Protein AF-S7QMV2-F1 (afdb_monomer_lite)

Structure (mmCIF, N/CA/C/O backbone):
data_AF-S7QMV2-F1
#
_entry.id   AF-S7QMV2-F1
#
loop_
_atom_site.group_PDB
_atom_site.id
_atom_site.type_symbol
_atom_site.label_atom_id
_atom_site.label_alt_id
_atom_site.label_comp_id
_atom_site.label_asym_id
_atom_site.label_entity_id
_atom_site.label_seq_id
_atom_site.pdbx_PDB_ins_code
_atom_site.Cartn_x
_atom_site.Cartn_y
_atom_site.Cartn_z
_atom_site.occupancy
_atom_site.B_iso_or_equiv
_atom_site.auth_seq_id
_atom_site.auth_comp_id
_atom_site.auth_asym_id
_atom_site.auth_atom_id
_atom_site.pdbx_PDB_model_num
ATOM 1 N N . MET A 1 1 ? -11.266 -7.516 0.843 1.00 38.94 1 MET A N 1
ATOM 2 C CA . MET A 1 1 ? -10.307 -6.768 1.679 1.00 38.94 1 MET A CA 1
ATOM 3 C C . MET A 1 1 ? -10.848 -5.365 1.888 1.00 38.94 1 MET A C 1
ATOM 5 O O . MET A 1 1 ? -11.365 -4.799 0.925 1.00 38.94 1 MET A O 1
ATOM 9 N N . LEU A 1 2 ? -10.799 -4.854 3.122 1.00 34.56 2 LEU A N 1
ATOM 10 C CA . LEU A 1 2 ? -11.136 -3.466 3.432 1.00 34.56 2 LEU A CA 1
ATOM 11 C C . LEU A 1 2 ? -9.913 -2.785 4.046 1.00 34.56 2 LEU A C 1
ATOM 13 O O . LEU A 1 2 ? -9.345 -3.322 4.991 1.00 34.56 2 LEU A O 1
ATOM 17 N N . GLU A 1 3 ? -9.515 -1.636 3.510 1.00 51.56 3 GLU A N 1
ATOM 18 C CA . GLU A 1 3 ? -8.327 -0.901 3.954 1.00 51.56 3 GLU A CA 1
ATOM 19 C C . GLU A 1 3 ? -8.706 0.545 4.294 1.00 51.56 3 GLU A C 1
ATOM 21 O O . GLU A 1 3 ? -9.412 1.201 3.518 1.00 51.56 3 GLU A O 1
ATOM 26 N N . ILE A 1 4 ? -8.244 1.024 5.454 1.00 54.88 4 ILE A N 1
ATOM 27 C CA . ILE A 1 4 ? -8.328 2.430 5.857 1.00 54.88 4 ILE A CA 1
ATOM 28 C C . ILE A 1 4 ? -6.937 3.025 5.695 1.00 54.88 4 ILE A C 1
ATOM 30 O O . ILE A 1 4 ? -6.048 2.763 6.502 1.00 54.88 4 ILE A O 1
ATOM 34 N N . GLN A 1 5 ? -6.751 3.841 4.664 1.00 57.88 5 GLN A N 1
ATOM 35 C CA . GLN A 1 5 ? -5.502 4.577 4.485 1.00 57.88 5 GLN A CA 1
ATOM 36 C C . GLN A 1 5 ? -5.679 5.999 5.003 1.00 57.88 5 GLN A C 1
ATOM 38 O O . GLN A 1 5 ? -6.547 6.737 4.524 1.00 57.88 5 GLN A O 1
ATOM 43 N N . LEU A 1 6 ? -4.851 6.365 5.982 1.00 49.81 6 LEU A N 1
ATOM 44 C CA . LEU A 1 6 ? -4.680 7.739 6.432 1.00 49.81 6 LEU A CA 1
ATOM 45 C C . LEU A 1 6 ? -3.497 8.333 5.676 1.00 49.81 6 LEU A C 1
ATOM 47 O O . LEU A 1 6 ? -2.372 7.858 5.813 1.00 49.81 6 LEU A O 1
ATOM 51 N N . SER A 1 7 ? -3.752 9.366 4.883 1.00 45.97 7 SER A N 1
ATOM 52 C CA . SER A 1 7 ? -2.699 10.109 4.194 1.00 45.97 7 SER A CA 1
ATOM 53 C C . SER A 1 7 ? -2.665 11.549 4.677 1.00 45.97 7 SER A C 1
ATOM 55 O O . SER A 1 7 ? -3.696 12.232 4.745 1.00 45.97 7 SER A O 1
ATOM 57 N N . GLU A 1 8 ? -1.458 12.017 4.972 1.00 43.25 8 GLU A N 1
ATOM 58 C CA . GLU A 1 8 ? -1.161 13.439 5.070 1.00 43.25 8 GLU A CA 1
ATOM 59 C C . GLU A 1 8 ? -1.067 13.995 3.656 1.00 43.25 8 GLU A C 1
ATOM 61 O O . GLU A 1 8 ? -0.341 13.464 2.819 1.00 43.25 8 GLU A O 1
ATOM 66 N N . SER A 1 9 ? -1.843 15.036 3.364 1.00 34.47 9 SER A N 1
ATOM 67 C CA . SER A 1 9 ? -1.772 15.700 2.065 1.00 34.47 9 SER A CA 1
ATOM 68 C C . SER A 1 9 ? -0.505 16.560 2.010 1.00 34.47 9 SER A C 1
ATOM 70 O O . SER A 1 9 ? -0.440 17.541 2.754 1.00 34.47 9 SER A O 1
ATOM 72 N N . PRO A 1 10 ? 0.475 16.281 1.129 1.00 40.25 10 PRO A N 1
ATOM 73 C CA . PRO A 1 10 ? 1.544 17.235 0.874 1.00 40.25 10 PRO A CA 1
ATOM 74 C C . PRO A 1 10 ? 0.961 18.455 0.143 1.00 40.25 10 PRO A C 1
ATOM 76 O O . PRO A 1 10 ? 0.242 18.318 -0.849 1.00 40.25 10 PRO A O 1
ATOM 79 N N . GLU A 1 11 ? 1.234 19.660 0.644 1.00 33.47 11 GLU A N 1
ATOM 80 C CA . GLU A 1 11 ? 1.000 20.907 -0.098 1.00 33.47 11 GLU A CA 1
ATOM 81 C C . GLU A 1 11 ? 1.750 20.867 -1.451 1.00 33.47 11 GLU A C 1
ATOM 83 O O . GLU A 1 11 ? 2.842 20.295 -1.536 1.00 33.47 11 GLU A O 1
ATOM 88 N N . PRO A 1 12 ? 1.212 21.467 -2.530 1.00 33.16 12 PRO A N 1
ATOM 89 C CA . PRO A 1 12 ? 1.802 21.369 -3.858 1.00 33.16 12 PRO A CA 1
ATOM 90 C C . PRO A 1 12 ? 3.011 22.309 -3.993 1.00 33.16 12 PRO A C 1
ATOM 92 O O . PRO A 1 12 ? 2.865 23.475 -4.356 1.00 33.16 12 PRO A O 1
ATOM 95 N N . PHE A 1 13 ? 4.222 21.800 -3.765 1.00 28.06 13 PHE A N 1
ATOM 96 C CA . PHE A 1 13 ? 5.471 22.474 -4.144 1.00 28.06 13 PHE A CA 1
ATOM 97 C C . PHE A 1 13 ? 6.295 21.627 -5.127 1.00 28.06 13 PHE A C 1
ATOM 99 O O . PHE A 1 13 ? 6.210 20.398 -5.112 1.00 28.06 13 PHE A O 1
ATOM 106 N N . PRO A 1 14 ? 7.063 22.265 -6.036 1.00 26.39 14 PRO A N 1
ATOM 107 C CA . PRO A 1 14 ? 7.789 21.563 -7.081 1.00 26.39 14 PRO A CA 1
ATOM 108 C C . PRO A 1 14 ? 8.988 20.821 -6.485 1.00 26.39 14 PRO A C 1
ATOM 110 O O . PRO A 1 14 ? 9.661 21.325 -5.590 1.00 26.39 14 PRO A O 1
ATOM 113 N N . ALA A 1 15 ? 9.227 19.625 -7.020 1.00 30.66 15 ALA A N 1
ATOM 114 C CA . ALA A 1 15 ? 10.232 18.658 -6.600 1.00 30.66 15 ALA A CA 1
ATOM 115 C C . ALA A 1 15 ? 11.558 19.271 -6.120 1.00 30.66 15 ALA A C 1
ATOM 117 O O . ALA A 1 15 ? 12.247 19.936 -6.891 1.00 30.66 15 ALA A O 1
ATOM 118 N N . LEU A 1 16 ? 11.908 18.963 -4.869 1.00 20.98 16 LEU A N 1
ATOM 119 C CA . LEU A 1 16 ? 13.250 18.770 -4.313 1.00 20.98 16 LEU A CA 1
ATOM 120 C C . LEU A 1 16 ? 13.050 18.203 -2.894 1.00 20.98 16 LEU A C 1
ATOM 122 O O . LEU A 1 16 ? 12.311 18.788 -2.112 1.00 20.98 16 LEU A O 1
ATOM 126 N N . HIS A 1 17 ? 13.650 17.037 -2.635 1.00 26.20 17 HIS A N 1
ATOM 127 C CA . HIS A 1 17 ? 13.718 16.277 -1.375 1.00 26.20 17 HIS A CA 1
ATOM 128 C C . HIS A 1 17 ? 13.077 16.902 -0.119 1.00 26.20 17 HIS A C 1
ATOM 130 O O . HIS A 1 17 ? 13.537 17.930 0.374 1.00 26.20 17 HIS A O 1
ATOM 136 N N . ALA A 1 18 ? 12.122 16.183 0.476 1.00 19.75 18 ALA A N 1
ATOM 137 C CA . ALA A 1 18 ? 11.725 16.369 1.868 1.00 19.75 18 ALA A CA 1
ATOM 138 C C . ALA A 1 18 ? 11.393 15.006 2.495 1.00 19.75 18 ALA A C 1
ATOM 140 O O . ALA A 1 18 ? 10.398 14.371 2.152 1.00 19.75 18 ALA A O 1
ATOM 141 N N . GLU A 1 19 ? 12.260 14.555 3.401 1.00 23.30 19 GLU A N 1
ATOM 142 C CA . GLU A 1 19 ? 11.936 13.525 4.383 1.00 23.30 19 GLU A CA 1
ATOM 143 C C . GLU A 1 19 ? 10.915 14.102 5.372 1.00 23.30 19 GLU A C 1
ATOM 145 O O . GLU A 1 19 ? 11.104 15.194 5.908 1.00 23.30 19 GLU A O 1
ATOM 150 N N . SER A 1 20 ? 9.839 13.362 5.627 1.00 20.39 20 SER A N 1
ATOM 151 C CA . SER A 1 20 ? 8.896 13.640 6.708 1.00 20.39 20 SER A CA 1
ATOM 152 C C . SER A 1 20 ? 8.679 12.347 7.484 1.00 20.39 20 SER A C 1
ATOM 154 O O . SER A 1 20 ? 8.002 11.416 7.046 1.00 20.39 20 SER A O 1
ATOM 156 N N . ALA A 1 21 ? 9.350 12.263 8.628 1.00 21.62 21 ALA A N 1
ATOM 157 C CA . ALA A 1 21 ? 9.191 11.209 9.608 1.00 21.62 21 ALA A CA 1
ATOM 158 C C . ALA A 1 21 ? 8.312 11.735 10.747 1.00 21.62 21 ALA A C 1
ATOM 160 O O . ALA A 1 21 ? 8.697 12.671 11.439 1.00 21.62 21 ALA A O 1
ATOM 161 N N . ILE A 1 22 ? 7.174 11.094 11.014 1.00 21.67 22 ILE A N 1
ATOM 162 C CA . ILE A 1 22 ? 6.455 11.282 12.284 1.00 21.67 22 ILE A CA 1
ATOM 163 C C . ILE A 1 22 ? 7.166 10.466 13.374 1.00 21.67 22 ILE A C 1
ATOM 165 O O . ILE A 1 22 ? 6.662 9.447 13.840 1.00 21.67 22 ILE A O 1
ATOM 169 N N . ASN A 1 23 ? 8.395 10.824 13.742 1.00 22.39 23 ASN A N 1
ATOM 170 C CA . ASN A 1 23 ? 9.006 10.228 14.930 1.00 22.39 23 ASN A CA 1
ATOM 171 C C . ASN A 1 23 ? 8.176 10.627 16.157 1.00 22.39 23 ASN A C 1
ATOM 173 O O . ASN A 1 23 ? 8.130 11.793 16.536 1.00 22.39 23 ASN A O 1
ATOM 177 N N . LEU A 1 24 ? 7.497 9.647 16.750 1.00 23.61 24 LEU A N 1
ATOM 178 C CA . LEU A 1 24 ? 6.966 9.728 18.104 1.00 23.61 24 LEU A CA 1
ATOM 179 C C . LEU A 1 24 ? 7.899 8.895 18.982 1.00 23.61 24 LEU A C 1
ATOM 181 O O . LEU A 1 24 ? 7.619 7.729 19.239 1.00 23.61 24 LEU A O 1
ATOM 185 N N . GLU A 1 25 ? 9.012 9.489 19.404 1.00 25.06 25 GLU A N 1
ATOM 186 C CA . GLU A 1 25 ? 9.756 9.015 20.571 1.00 25.06 25 GLU A CA 1
ATOM 187 C C . GLU A 1 25 ? 9.607 10.049 21.698 1.00 25.06 25 GLU A C 1
ATOM 189 O O . GLU A 1 25 ? 9.716 11.253 21.439 1.00 25.06 25 GLU A O 1
ATOM 194 N N . PRO A 1 26 ? 9.312 9.627 22.939 1.00 26.64 26 PRO A N 1
ATOM 195 C CA . PRO A 1 26 ? 9.395 10.496 24.098 1.00 26.64 26 PRO A CA 1
ATOM 196 C C . PRO A 1 26 ? 10.864 10.622 24.517 1.00 26.64 26 PRO A C 1
ATOM 198 O O . PRO A 1 26 ? 11.446 9.680 25.049 1.00 26.64 26 PRO A O 1
ATOM 201 N N . GLU A 1 27 ? 11.468 11.790 24.296 1.00 30.61 27 GLU A N 1
ATOM 202 C CA . GLU A 1 27 ? 12.742 12.113 24.937 1.00 30.61 27 GLU A CA 1
ATOM 203 C C . GLU A 1 27 ? 12.505 12.359 26.430 1.00 30.61 27 GLU A C 1
ATOM 205 O O . GLU A 1 27 ? 11.938 13.374 26.843 1.00 30.61 27 GLU A O 1
ATOM 210 N N . ASP A 1 28 ? 12.958 11.409 27.241 1.00 37.44 28 ASP A N 1
ATOM 211 C CA . ASP A 1 28 ? 13.170 11.590 28.667 1.00 37.44 28 ASP A CA 1
ATOM 212 C C . ASP A 1 28 ? 14.522 12.306 28.822 1.00 37.44 28 ASP A C 1
ATOM 214 O O . ASP A 1 28 ? 15.579 11.724 28.580 1.00 37.44 28 ASP A O 1
ATOM 218 N N . SER A 1 29 ? 14.518 13.599 29.158 1.00 33.50 29 SER A N 1
ATOM 219 C CA . SER A 1 29 ? 15.765 14.331 29.404 1.00 33.50 29 SER A CA 1
ATOM 220 C C . SER A 1 29 ? 15.649 15.231 30.625 1.00 33.50 29 SER A C 1
ATOM 222 O O . SER A 1 29 ? 15.185 16.375 30.598 1.00 33.50 29 SER A O 1
ATOM 224 N N . SER A 1 30 ? 16.092 14.666 31.744 1.00 40.62 30 SER A N 1
ATOM 225 C CA . SER A 1 30 ? 16.387 15.384 32.968 1.00 40.62 30 SER A CA 1
ATOM 226 C C . SER A 1 30 ? 17.645 16.248 32.800 1.00 40.62 30 SER A C 1
ATOM 228 O O . SER A 1 30 ? 18.736 15.714 32.635 1.00 40.62 30 SER A O 1
ATOM 230 N N . GLY A 1 31 ? 17.479 17.566 32.945 1.00 38.31 31 GLY A N 1
ATOM 231 C CA . GLY A 1 31 ? 18.426 18.513 33.555 1.00 38.31 31 GLY A CA 1
ATOM 232 C C . GLY A 1 31 ? 19.802 18.724 32.903 1.00 38.31 31 GLY A C 1
ATOM 233 O O . GLY A 1 31 ? 20.663 17.862 32.963 1.00 38.31 31 GLY A O 1
ATOM 234 N N . HIS A 1 32 ? 20.111 19.956 32.478 1.00 36.78 32 HIS A N 1
ATOM 235 C CA . HIS A 1 32 ? 20.780 20.979 33.308 1.00 36.78 32 HIS A CA 1
ATOM 236 C C . HIS A 1 32 ? 21.042 22.261 32.477 1.00 36.78 32 HIS A C 1
ATOM 238 O O . HIS A 1 32 ? 21.338 22.197 31.289 1.00 36.78 32 HIS A O 1
ATOM 244 N N . ILE A 1 33 ? 20.921 23.430 33.115 1.00 43.00 33 ILE A N 1
ATOM 245 C CA . ILE A 1 33 ? 21.130 24.785 32.558 1.00 43.00 33 ILE A CA 1
ATOM 246 C C . ILE A 1 33 ? 22.622 25.164 32.722 1.00 43.00 33 ILE A C 1
ATOM 248 O O . ILE A 1 33 ? 23.244 24.706 33.683 1.00 43.00 33 ILE A O 1
ATOM 252 N N . PRO A 1 34 ? 23.200 26.044 31.876 1.00 52.84 34 PRO A N 1
ATOM 253 C CA . PRO A 1 34 ? 23.418 27.408 32.374 1.00 52.84 34 PRO A CA 1
ATOM 254 C C . PRO A 1 34 ? 23.123 28.547 31.375 1.00 52.84 34 PRO A C 1
ATOM 256 O O . PRO A 1 34 ? 23.183 28.407 30.157 1.00 52.84 34 PRO A O 1
ATOM 259 N N . GLU A 1 35 ? 22.808 29.694 31.980 1.00 54.78 35 GLU A N 1
ATOM 260 C CA . GLU A 1 35 ? 22.493 31.010 31.417 1.00 54.78 35 GLU A CA 1
ATOM 261 C C . GLU A 1 35 ? 23.568 31.607 30.491 1.00 54.78 35 GLU A C 1
ATOM 263 O O . GLU A 1 35 ? 24.763 31.476 30.753 1.00 54.78 35 GLU A O 1
ATOM 268 N N . SER A 1 36 ? 23.138 32.452 29.538 1.00 47.47 36 SER A N 1
ATOM 269 C CA . SER A 1 36 ? 23.648 33.831 29.372 1.00 47.47 36 SER A CA 1
ATOM 270 C C . SER A 1 36 ? 22.762 34.676 28.442 1.00 47.47 36 SER A C 1
ATOM 272 O O . SER A 1 36 ? 22.284 34.220 27.409 1.00 47.47 36 SER A O 1
ATOM 274 N N . LYS A 1 37 ? 22.540 35.929 28.856 1.00 54.78 37 LYS A N 1
ATOM 275 C CA . LYS A 1 37 ? 21.582 36.922 28.337 1.00 54.78 37 LYS A CA 1
ATOM 276 C C . LYS A 1 37 ? 22.116 37.702 27.127 1.00 54.78 37 LYS A C 1
ATOM 278 O O . LYS A 1 37 ? 23.264 38.130 27.156 1.00 54.78 37 LYS A O 1
ATOM 283 N N . SER A 1 38 ? 21.244 38.072 26.184 1.00 53.78 38 SER A N 1
ATOM 284 C CA . SER A 1 38 ? 21.215 39.441 25.633 1.00 53.78 38 SER A CA 1
ATOM 285 C C . SER A 1 38 ? 19.860 39.775 24.989 1.00 53.78 38 SER A C 1
ATOM 287 O O . SER A 1 38 ? 19.265 38.972 24.279 1.00 53.78 38 SER A O 1
ATOM 289 N N . HIS A 1 39 ? 19.370 40.966 25.338 1.00 56.56 39 HIS A N 1
ATOM 290 C CA . HIS A 1 39 ? 18.123 41.604 24.919 1.00 56.56 39 HIS A CA 1
ATOM 291 C C . HIS A 1 39 ? 18.129 41.951 23.425 1.00 56.56 39 HIS A C 1
ATOM 293 O O . HIS A 1 39 ? 19.048 42.626 22.968 1.00 56.56 39 HIS A O 1
ATOM 299 N N . GLN A 1 40 ? 17.043 41.638 22.718 1.00 56.81 40 GLN A N 1
ATOM 300 C CA . GLN A 1 40 ? 16.649 42.373 21.516 1.00 56.81 40 GLN A CA 1
ATOM 301 C C . GLN A 1 40 ? 15.116 42.422 21.448 1.00 56.81 40 GLN A C 1
ATOM 303 O O . GLN A 1 40 ? 14.470 41.438 21.094 1.00 56.81 40 GLN A O 1
ATOM 308 N N . ASP A 1 41 ? 14.545 43.573 21.813 1.00 57.56 41 ASP A N 1
ATOM 309 C CA . ASP A 1 41 ? 13.122 43.877 21.654 1.00 57.56 41 ASP A CA 1
ATOM 310 C C . ASP A 1 41 ? 12.747 43.802 20.170 1.00 57.56 41 ASP A C 1
ATOM 312 O O . ASP A 1 41 ? 13.189 44.619 19.354 1.00 57.56 41 ASP A O 1
ATOM 316 N N . ARG A 1 42 ? 11.935 42.806 19.809 1.00 55.59 42 ARG A N 1
ATOM 317 C CA . ARG A 1 42 ? 11.359 42.673 18.473 1.00 55.59 42 ARG A CA 1
ATOM 318 C C . ARG A 1 42 ? 9.850 42.527 18.615 1.00 55.59 42 ARG A C 1
ATOM 320 O O . ARG A 1 42 ? 9.364 41.600 19.247 1.00 55.59 42 ARG A O 1
ATOM 327 N N . ALA A 1 43 ? 9.162 43.522 18.066 1.00 55.47 43 ALA A N 1
ATOM 328 C CA . ALA A 1 43 ? 7.727 43.731 18.140 1.00 55.47 43 ALA A CA 1
ATOM 329 C C . ALA A 1 43 ? 6.907 42.483 17.776 1.00 55.47 43 ALA A C 1
ATOM 331 O O . ALA A 1 43 ? 7.187 41.821 16.774 1.00 55.47 43 ALA A O 1
ATOM 332 N N . ASP A 1 44 ? 5.871 42.250 18.585 1.00 53.94 44 ASP A N 1
ATOM 333 C CA . ASP A 1 44 ? 4.790 41.284 18.400 1.00 53.94 44 ASP A CA 1
ATOM 334 C C . ASP A 1 44 ? 4.243 41.301 16.966 1.00 53.94 44 ASP A C 1
ATOM 336 O O . ASP A 1 44 ? 3.537 42.225 16.552 1.00 53.94 44 ASP A O 1
ATOM 340 N N . GLN A 1 45 ? 4.524 40.236 16.217 1.00 58.91 45 GLN A N 1
ATOM 341 C CA . GLN A 1 45 ? 3.651 39.787 15.141 1.00 58.91 45 GLN A CA 1
ATOM 342 C C . GLN A 1 45 ? 2.928 38.528 15.633 1.00 58.91 45 GLN A C 1
ATOM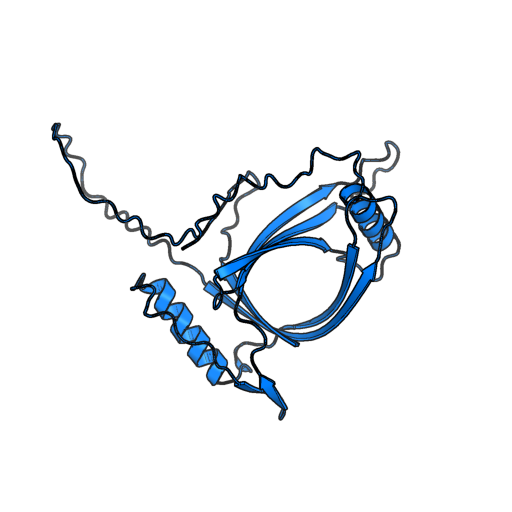 344 O O . GLN A 1 45 ? 3.606 37.564 15.994 1.00 58.91 45 GLN A O 1
ATOM 349 N N . PRO A 1 46 ? 1.582 38.481 15.630 1.00 52.25 46 PRO A N 1
ATOM 350 C CA . PRO A 1 46 ? 0.832 37.256 15.882 1.00 52.25 46 PRO A CA 1
ATOM 351 C C . PRO A 1 46 ? 0.934 36.342 14.650 1.00 52.25 46 PRO A C 1
ATOM 353 O O . PRO A 1 46 ? -0.010 36.176 13.884 1.00 52.25 46 PRO A O 1
ATOM 356 N N . GLY A 1 47 ? 2.123 35.780 14.433 1.00 50.62 47 GLY A N 1
ATOM 357 C CA . GLY A 1 47 ? 2.418 34.765 13.425 1.00 50.62 47 GLY A CA 1
ATOM 358 C C . GLY A 1 47 ? 1.988 33.386 13.912 1.00 50.62 47 GLY A C 1
ATOM 359 O O . GLY A 1 47 ? 2.816 32.502 14.089 1.00 50.62 47 GLY A O 1
ATOM 360 N N . GLY A 1 48 ? 0.697 33.220 14.188 1.00 48.62 48 GLY A N 1
ATOM 361 C CA . GLY A 1 48 ? 0.098 31.920 14.465 1.00 48.62 48 GLY A CA 1
ATOM 362 C C . GLY A 1 48 ? -0.301 31.242 13.162 1.00 48.62 48 GLY A C 1
ATOM 363 O O . GLY A 1 48 ? -1.492 31.079 12.906 1.00 48.62 48 GLY A O 1
ATOM 364 N N . SER A 1 49 ? 0.675 30.893 12.322 1.00 55.22 49 SER A N 1
ATOM 365 C CA . SER A 1 49 ? 0.464 29.970 11.204 1.00 55.22 49 SER A CA 1
ATOM 366 C C . SER A 1 49 ? 0.159 28.608 11.817 1.00 55.22 49 SER A C 1
ATOM 368 O O . SER A 1 49 ? 1.061 27.845 12.144 1.00 55.22 49 SER A O 1
ATOM 370 N N . GLY A 1 50 ? -1.113 28.357 12.123 1.00 57.03 50 GLY A N 1
ATOM 371 C CA . GLY A 1 50 ? -1.546 27.053 12.587 1.00 57.03 50 GLY A CA 1
ATOM 372 C C . GLY A 1 50 ? -1.306 26.061 11.464 1.00 57.03 50 GLY A C 1
ATOM 373 O O . GLY A 1 50 ? -2.090 26.035 10.518 1.00 57.03 50 GLY A O 1
ATOM 374 N N . ASP A 1 51 ? -0.232 25.280 11.572 1.00 62.75 51 ASP A N 1
ATOM 375 C CA . ASP A 1 51 ? 0.022 24.099 10.750 1.00 62.75 51 ASP A CA 1
ATOM 376 C C . ASP A 1 51 ? -1.114 23.101 11.007 1.00 62.75 51 ASP A C 1
ATOM 378 O O . ASP A 1 51 ? -1.058 22.238 11.890 1.00 62.75 51 ASP A O 1
ATOM 382 N N . GLY A 1 52 ? -2.229 23.322 10.317 1.00 68.12 52 GLY A N 1
ATOM 383 C CA . GLY A 1 52 ? -3.414 22.494 10.383 1.00 68.12 52 GLY A CA 1
ATOM 384 C C . GLY A 1 52 ? -3.128 21.202 9.644 1.00 68.12 52 GLY A C 1
ATOM 385 O O . GLY A 1 52 ? -3.094 21.189 8.418 1.00 68.12 52 GLY A O 1
ATOM 386 N N . TRP A 1 53 ? -2.938 20.118 10.390 1.00 71.75 53 TRP A N 1
ATOM 387 C CA . TRP A 1 53 ? -2.786 18.780 9.829 1.00 71.75 53 TRP A CA 1
ATOM 388 C C . TRP A 1 53 ? -4.059 18.442 9.052 1.00 71.75 53 TRP A C 1
ATOM 390 O O . TRP A 1 53 ? -5.139 18.292 9.636 1.00 71.75 53 TRP A O 1
ATOM 400 N N . ASN A 1 54 ? -3.950 18.373 7.725 1.00 77.81 54 ASN A N 1
ATOM 401 C CA . ASN A 1 54 ? -5.063 17.990 6.872 1.00 77.81 54 ASN A CA 1
ATOM 402 C C . ASN A 1 54 ? -5.060 16.470 6.716 1.00 77.81 54 ASN A C 1
ATOM 404 O O . ASN A 1 54 ? -4.358 15.910 5.875 1.00 77.81 54 ASN A O 1
ATOM 408 N N . ILE A 1 55 ? -5.809 15.810 7.595 1.00 82.62 55 ILE A N 1
ATOM 409 C CA . ILE A 1 55 ? -5.902 14.353 7.638 1.00 82.62 55 ILE A CA 1
ATOM 410 C C . ILE A 1 55 ? -7.029 13.923 6.722 1.00 82.62 55 ILE A C 1
ATOM 412 O O . ILE A 1 55 ? -8.196 14.236 6.970 1.00 82.62 55 ILE A O 1
ATOM 416 N N . SER A 1 56 ? -6.675 13.158 5.700 1.00 88.06 56 SER A N 1
ATOM 417 C CA . SER A 1 56 ? -7.628 12.509 4.808 1.00 88.06 56 SER A CA 1
ATOM 418 C C . SER A 1 56 ? -7.694 11.019 5.120 1.00 88.06 56 SER A C 1
ATOM 420 O O . SER A 1 56 ? -6.690 10.415 5.499 1.00 88.06 56 SER A O 1
ATOM 422 N N . ALA A 1 57 ? -8.882 10.438 4.987 1.00 88.62 57 ALA A N 1
ATOM 423 C CA . ALA A 1 57 ? -9.084 9.004 5.098 1.00 88.62 57 ALA A CA 1
ATOM 424 C C . ALA A 1 57 ? -9.780 8.491 3.842 1.00 88.62 57 ALA A C 1
ATOM 426 O O . ALA A 1 57 ? -10.672 9.143 3.295 1.00 88.62 57 ALA A O 1
ATOM 427 N N . THR A 1 58 ? -9.376 7.308 3.396 1.00 90.62 58 THR A N 1
ATOM 428 C CA . THR A 1 58 ? -10.063 6.588 2.325 1.00 90.62 58 THR A CA 1
ATOM 429 C C . THR A 1 58 ? -10.443 5.203 2.814 1.00 90.62 58 THR A C 1
ATOM 431 O O . THR A 1 58 ? -9.654 4.547 3.490 1.00 90.62 58 THR A O 1
ATOM 434 N N . LEU A 1 59 ? -11.660 4.778 2.474 1.00 89.31 59 LEU A N 1
ATOM 435 C CA . LEU A 1 59 ? -12.128 3.417 2.686 1.00 89.31 59 LEU A CA 1
ATOM 436 C C . LEU A 1 59 ? -12.203 2.728 1.334 1.00 89.31 59 LEU A C 1
ATOM 438 O O . LEU A 1 59 ? -12.809 3.260 0.403 1.00 89.31 59 LEU A O 1
ATOM 442 N N . LYS A 1 60 ? -11.596 1.557 1.220 1.00 92.12 60 LYS A N 1
ATOM 443 C CA . LYS A 1 60 ? -11.498 0.811 -0.034 1.00 92.12 60 LYS A CA 1
ATOM 444 C C . LYS A 1 60 ? -12.054 -0.592 0.137 1.00 92.12 60 LYS A C 1
ATOM 446 O O . LYS A 1 60 ? -11.770 -1.206 1.153 1.00 92.12 60 LYS A O 1
ATOM 451 N N . HIS A 1 61 ? -12.792 -1.104 -0.847 1.00 89.94 61 HIS A N 1
ATOM 452 C CA . HIS A 1 61 ? -13.302 -2.478 -0.880 1.00 89.94 61 HIS A CA 1
ATOM 453 C C . HIS A 1 61 ? -12.924 -3.165 -2.190 1.00 89.94 61 HIS A C 1
ATOM 455 O O . HIS A 1 61 ? -13.079 -2.581 -3.264 1.00 89.94 61 HIS A O 1
ATOM 461 N N . GLY A 1 62 ? -12.464 -4.411 -2.104 1.00 91.81 62 GLY A N 1
ATOM 462 C CA . GLY A 1 62 ? -12.046 -5.164 -3.280 1.00 91.81 62 GLY A CA 1
ATOM 463 C C . GLY A 1 62 ? -11.438 -6.530 -2.989 1.00 91.81 62 GLY A C 1
ATOM 464 O O . GLY A 1 62 ? -11.536 -7.051 -1.871 1.00 91.81 62 GLY A O 1
ATOM 465 N N . SER A 1 63 ? -10.785 -7.084 -4.004 1.00 90.06 63 SER A N 1
ATOM 466 C CA . SER A 1 63 ? -10.003 -8.321 -3.941 1.00 90.06 63 SER A CA 1
ATOM 467 C C . SER A 1 63 ? -8.533 -8.069 -4.258 1.00 90.06 63 SER A C 1
ATOM 469 O O . SER A 1 63 ? -8.206 -7.218 -5.082 1.00 90.06 63 SER A O 1
ATOM 471 N N . ASP A 1 64 ? -7.670 -8.860 -3.633 1.00 91.94 64 ASP A N 1
ATOM 472 C CA . ASP A 1 64 ? -6.232 -8.916 -3.880 1.00 91.94 64 ASP A CA 1
ATOM 473 C C . ASP A 1 64 ? -5.868 -10.378 -4.167 1.00 91.94 64 ASP A C 1
ATOM 475 O O . ASP A 1 64 ? -6.418 -11.290 -3.539 1.00 91.94 64 ASP A O 1
ATOM 479 N N . SER A 1 65 ? -4.984 -10.593 -5.134 1.00 94.25 65 SER A N 1
ATOM 480 C CA . SER A 1 65 ? -4.277 -11.851 -5.317 1.00 94.25 65 SER A CA 1
ATOM 481 C C . SER A 1 65 ? -2.788 -11.574 -5.459 1.00 94.25 65 SER A C 1
ATOM 483 O O . SER A 1 65 ? -2.387 -10.771 -6.302 1.00 94.25 65 SER A O 1
ATOM 485 N N . SER A 1 66 ? -1.971 -12.337 -4.741 1.00 95.88 66 SER A N 1
ATOM 486 C CA . SER A 1 66 ? -0.516 -12.268 -4.832 1.00 95.88 66 SER A CA 1
ATOM 487 C C . SER A 1 66 ? 0.110 -13.618 -5.185 1.00 95.88 66 SER A C 1
ATOM 489 O O . SER A 1 66 ? -0.473 -14.683 -4.964 1.00 95.88 66 SER A O 1
ATOM 491 N N . VAL A 1 67 ? 1.295 -13.571 -5.791 1.00 97.06 67 VAL A N 1
ATOM 492 C CA . VAL A 1 67 ? 2.136 -14.734 -6.076 1.00 97.06 67 VAL A CA 1
ATOM 493 C C . VAL A 1 67 ? 3.599 -14.388 -5.832 1.00 97.06 67 VAL A C 1
ATOM 495 O O . VAL A 1 67 ? 4.100 -13.377 -6.323 1.00 97.06 67 VAL A O 1
ATOM 498 N N . ASP A 1 68 ? 4.288 -15.255 -5.098 1.00 96.94 68 ASP A N 1
ATOM 499 C CA . ASP A 1 68 ? 5.721 -15.130 -4.858 1.00 96.94 68 ASP A CA 1
ATOM 500 C C . ASP A 1 68 ? 6.502 -15.799 -5.995 1.00 96.94 68 ASP A C 1
ATOM 502 O O . ASP A 1 68 ? 6.308 -16.976 -6.315 1.00 96.94 68 ASP A O 1
ATOM 506 N N . LEU A 1 69 ? 7.390 -15.032 -6.619 1.00 95.75 69 LEU A N 1
ATOM 507 C CA . LEU A 1 69 ? 8.307 -15.470 -7.657 1.00 95.75 69 LEU A CA 1
ATOM 508 C C . LEU A 1 69 ? 9.708 -15.594 -7.073 1.00 95.75 69 LEU A C 1
ATOM 510 O O . LEU A 1 69 ? 10.349 -14.598 -6.735 1.00 95.75 69 LEU A O 1
ATOM 514 N N . LEU A 1 70 ? 10.185 -16.833 -7.009 1.00 95.81 70 LEU A N 1
ATOM 515 C CA . LEU A 1 70 ? 11.542 -17.133 -6.576 1.00 95.81 70 LEU A CA 1
ATOM 516 C C . LEU A 1 70 ? 12.523 -16.868 -7.719 1.00 95.81 70 LEU A C 1
ATOM 518 O O . LEU A 1 70 ? 12.356 -17.409 -8.818 1.00 95.81 70 LEU A O 1
ATOM 522 N N . LEU A 1 71 ? 13.553 -16.066 -7.459 1.00 94.06 71 LEU A N 1
ATOM 523 C CA . LEU A 1 71 ? 14.561 -15.676 -8.445 1.00 94.06 71 LEU A CA 1
ATOM 524 C C . LEU A 1 71 ? 15.936 -16.218 -8.017 1.00 94.06 71 LEU A C 1
ATOM 526 O O . LEU A 1 71 ? 16.713 -15.499 -7.399 1.00 94.06 71 LEU A O 1
ATOM 530 N N . PRO A 1 72 ? 16.279 -17.480 -8.348 1.00 91.88 72 PRO A N 1
ATOM 531 C CA . PRO A 1 72 ? 17.431 -18.175 -7.759 1.00 91.88 72 PRO A CA 1
ATOM 532 C C . PRO A 1 72 ? 18.791 -17.527 -8.059 1.00 91.88 72 PRO A C 1
ATOM 534 O O . PRO A 1 72 ? 19.729 -17.696 -7.284 1.00 91.88 72 PRO A O 1
ATOM 537 N N . ASP A 1 73 ? 18.895 -16.789 -9.167 1.00 92.00 73 ASP A N 1
ATOM 538 C CA . ASP A 1 73 ? 20.112 -16.082 -9.582 1.00 92.00 73 ASP A CA 1
ATOM 539 C C . ASP A 1 73 ? 20.107 -14.595 -9.171 1.00 92.00 73 ASP A C 1
ATOM 541 O O . ASP A 1 73 ? 20.969 -13.823 -9.599 1.00 92.00 73 ASP A O 1
ATOM 545 N N . ARG A 1 74 ? 19.122 -14.166 -8.369 1.00 91.81 74 ARG A N 1
ATOM 546 C CA . ARG A 1 74 ? 18.980 -12.791 -7.881 1.00 91.81 74 ARG A CA 1
ATOM 547 C C . ARG A 1 74 ? 19.016 -12.759 -6.342 1.00 91.81 74 ARG A C 1
ATOM 549 O O . ARG A 1 74 ? 18.579 -13.704 -5.696 1.00 91.81 74 ARG A O 1
ATOM 556 N N . PRO A 1 75 ? 19.526 -11.677 -5.728 1.00 90.62 75 PRO A N 1
ATOM 557 C CA . PRO A 1 75 ? 19.534 -11.497 -4.272 1.00 90.62 75 PRO A CA 1
ATOM 558 C C . PRO A 1 75 ? 18.148 -11.295 -3.648 1.00 90.62 75 PRO A C 1
ATOM 560 O O . PRO A 1 75 ? 18.012 -11.447 -2.435 1.00 90.62 75 PRO A O 1
ATOM 563 N N . TYR A 1 76 ? 17.147 -10.921 -4.447 1.00 90.56 76 TYR A N 1
ATOM 564 C CA . TYR A 1 76 ? 15.796 -10.635 -3.978 1.00 90.56 76 TYR A CA 1
ATOM 565 C C . TYR A 1 76 ? 14.772 -11.421 -4.791 1.00 90.56 76 TYR A C 1
ATOM 567 O O . TYR A 1 76 ? 14.804 -11.395 -6.023 1.00 90.56 76 TYR A O 1
ATOM 575 N N . ASP A 1 77 ? 13.845 -12.062 -4.086 1.00 94.06 77 ASP A N 1
ATOM 576 C CA . ASP A 1 77 ? 12.619 -12.602 -4.664 1.00 94.06 77 ASP A CA 1
ATOM 577 C C . ASP A 1 77 ? 11.603 -11.475 -4.906 1.00 94.06 77 ASP A C 1
ATOM 579 O O . ASP A 1 77 ? 11.697 -10.389 -4.323 1.00 94.06 77 ASP A O 1
ATOM 583 N N . VAL A 1 78 ? 10.621 -11.723 -5.774 1.00 94.75 78 VAL A N 1
ATOM 584 C CA . VAL A 1 78 ? 9.589 -10.736 -6.124 1.00 94.75 78 VAL A CA 1
ATOM 585 C C . VAL A 1 78 ? 8.219 -11.281 -5.772 1.00 94.75 78 VAL A C 1
ATOM 587 O O . VAL A 1 78 ? 7.848 -12.355 -6.227 1.00 94.75 78 VAL A O 1
ATOM 590 N N . GLN A 1 79 ? 7.426 -10.504 -5.044 1.00 96.31 79 GLN A N 1
ATOM 591 C CA . GLN A 1 79 ? 5.993 -10.747 -4.929 1.00 96.31 79 GLN A CA 1
ATOM 592 C C . GLN A 1 79 ? 5.263 -9.921 -5.990 1.00 96.31 79 GLN A C 1
ATOM 594 O O . GLN A 1 79 ? 5.406 -8.700 -6.046 1.00 96.31 79 GLN A O 1
ATOM 599 N N . LEU A 1 80 ? 4.493 -10.587 -6.848 1.00 95.69 80 LEU A N 1
ATOM 600 C CA . LEU A 1 80 ? 3.577 -9.923 -7.768 1.00 95.69 80 LEU A CA 1
ATOM 601 C C . LEU A 1 80 ? 2.184 -9.909 -7.159 1.00 95.69 80 LEU A C 1
ATOM 603 O O . LEU A 1 80 ? 1.644 -10.970 -6.855 1.00 95.69 80 LEU A O 1
ATOM 607 N N . SER A 1 81 ? 1.591 -8.724 -7.060 1.00 95.00 81 SER A N 1
ATOM 608 C CA . SER A 1 81 ? 0.232 -8.547 -6.551 1.00 95.00 81 SER A CA 1
ATOM 609 C C . SER A 1 81 ? -0.658 -7.894 -7.600 1.00 95.00 81 SER A C 1
ATOM 611 O O . SER A 1 81 ? -0.239 -6.998 -8.336 1.00 95.00 81 SER A O 1
ATOM 613 N N . ALA A 1 82 ? -1.900 -8.359 -7.671 1.00 93.56 82 ALA A N 1
ATOM 614 C CA . ALA A 1 82 ? -2.951 -7.812 -8.509 1.00 93.56 82 ALA A CA 1
ATOM 615 C C . ALA A 1 82 ? -4.143 -7.449 -7.626 1.00 93.56 82 ALA A C 1
ATOM 617 O O . ALA A 1 82 ? -4.698 -8.295 -6.926 1.00 93.56 82 ALA A O 1
ATOM 618 N N . MET A 1 83 ? -4.540 -6.181 -7.684 1.00 90.94 83 MET A N 1
ATOM 619 C CA . MET A 1 83 ? -5.594 -5.616 -6.852 1.00 90.94 83 MET A CA 1
ATOM 620 C C . MET A 1 83 ? -6.745 -5.129 -7.735 1.00 90.94 83 MET A C 1
ATOM 622 O O . MET A 1 83 ? -6.528 -4.383 -8.690 1.00 90.94 83 MET A O 1
ATOM 626 N N . ASP A 1 84 ? -7.969 -5.525 -7.393 1.00 90.25 84 ASP A N 1
ATOM 627 C CA . ASP A 1 84 ? -9.207 -4.952 -7.926 1.00 90.25 84 ASP A CA 1
ATOM 628 C C . ASP A 1 84 ? -9.966 -4.308 -6.770 1.00 90.25 84 ASP A C 1
ATOM 630 O O . ASP A 1 84 ? -10.640 -4.985 -5.990 1.00 90.25 84 ASP A O 1
ATOM 634 N N . VAL A 1 85 ? -9.742 -3.007 -6.589 1.00 89.69 85 VAL A N 1
ATOM 635 C CA . VAL A 1 85 ? -10.143 -2.266 -5.394 1.00 89.69 85 VAL A CA 1
ATOM 636 C C . VAL A 1 85 ? -10.843 -0.975 -5.791 1.00 89.69 85 VAL A C 1
ATOM 638 O O . VAL A 1 85 ? -10.424 -0.261 -6.704 1.00 89.69 85 VAL A O 1
ATOM 641 N N . HIS A 1 86 ? -11.918 -0.652 -5.077 1.00 90.69 86 HIS A N 1
ATOM 642 C CA . HIS A 1 86 ? -12.720 0.540 -5.312 1.00 90.69 86 HIS A CA 1
ATOM 643 C C . HIS A 1 86 ? -12.875 1.354 -4.033 1.00 90.69 86 HIS A C 1
ATOM 645 O O . HIS A 1 86 ? -13.147 0.811 -2.961 1.00 90.69 86 HIS A O 1
ATOM 651 N N . SER A 1 87 ? -12.739 2.673 -4.152 1.00 92.62 87 SE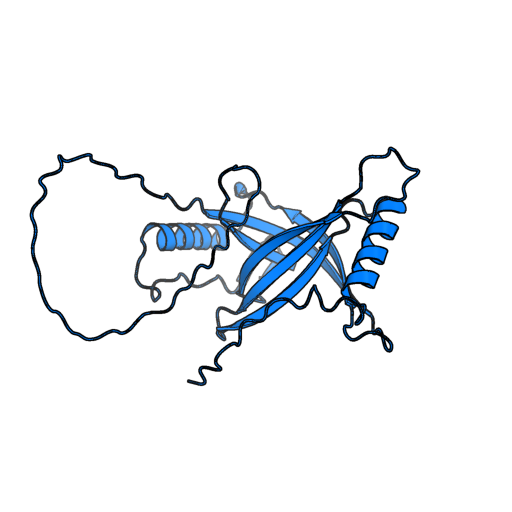R A N 1
ATOM 652 C CA . SER A 1 87 ? -12.994 3.590 -3.043 1.00 92.62 87 SER A CA 1
ATOM 653 C C . SER A 1 87 ? -14.490 3.671 -2.739 1.00 92.62 87 SER A C 1
ATOM 655 O O . SER A 1 87 ? -15.314 3.844 -3.638 1.00 92.62 87 SER A O 1
ATOM 657 N N . ILE A 1 88 ? -14.836 3.592 -1.459 1.00 92.75 88 ILE A N 1
ATOM 658 C CA . ILE A 1 88 ? -16.185 3.785 -0.938 1.00 92.75 88 ILE A CA 1
ATOM 659 C C . ILE A 1 88 ? -16.331 5.249 -0.536 1.00 92.75 88 ILE A C 1
ATOM 661 O O . ILE A 1 88 ? -15.521 5.787 0.222 1.00 92.75 88 ILE A O 1
ATOM 665 N N . ALA A 1 89 ? -17.387 5.893 -1.029 1.00 94.69 89 ALA A N 1
ATOM 666 C CA . ALA A 1 89 ? -17.700 7.267 -0.666 1.00 94.69 89 ALA A CA 1
ATOM 667 C C . ALA A 1 89 ? -17.995 7.395 0.840 1.00 94.69 89 ALA A C 1
ATOM 669 O O . ALA A 1 89 ? -18.683 6.555 1.419 1.00 94.69 89 ALA A O 1
ATOM 670 N N . GLU A 1 90 ? -17.506 8.471 1.463 1.00 92.06 90 GLU A N 1
ATOM 671 C CA . GLU A 1 90 ? -17.575 8.701 2.917 1.00 92.06 90 GLU A CA 1
ATOM 672 C C . GLU A 1 90 ? -19.000 8.650 3.485 1.00 92.06 90 GLU A C 1
ATOM 674 O O . GLU A 1 90 ? -19.236 8.142 4.579 1.00 92.06 90 GLU A O 1
ATOM 679 N N . ASN A 1 91 ? -19.992 9.095 2.711 1.00 95.62 91 ASN A N 1
ATOM 680 C CA . ASN A 1 91 ? -21.401 9.061 3.108 1.00 95.62 91 ASN A CA 1
ATOM 681 C C . ASN A 1 91 ? -21.997 7.643 3.184 1.00 95.62 91 ASN A C 1
ATOM 683 O O . ASN A 1 91 ? -23.116 7.491 3.670 1.00 95.62 91 ASN A O 1
ATOM 687 N N . VAL A 1 92 ? -21.282 6.633 2.685 1.00 96.25 92 VAL A N 1
ATOM 688 C CA . VAL A 1 92 ? -21.676 5.216 2.699 1.00 96.25 92 VAL A CA 1
ATOM 689 C C . VAL A 1 92 ? -20.821 4.415 3.692 1.00 96.25 92 VAL A C 1
ATOM 691 O O . VAL A 1 92 ? -20.980 3.204 3.812 1.00 96.25 92 VAL A O 1
ATOM 694 N N . TRP A 1 93 ? -19.907 5.060 4.423 1.00 94.75 93 TRP A N 1
ATOM 695 C CA . TRP A 1 93 ? -19.096 4.370 5.423 1.00 94.75 93 TRP A CA 1
ATOM 696 C C . TRP A 1 93 ? -19.959 3.850 6.586 1.00 94.75 93 TRP A C 1
ATOM 698 O O . TRP A 1 93 ? -20.860 4.569 7.049 1.00 94.75 93 TRP A O 1
ATOM 708 N N . PRO A 1 94 ? -19.648 2.651 7.118 1.00 95.25 94 PRO A N 1
ATOM 709 C CA . PRO A 1 94 ? -20.231 2.163 8.366 1.00 95.25 94 PRO A CA 1
ATOM 710 C C . PRO A 1 94 ? -20.091 3.195 9.492 1.00 95.25 94 PRO A C 1
ATOM 712 O O . PRO A 1 94 ? -19.141 3.986 9.515 1.00 95.25 94 PRO A O 1
ATOM 715 N N . GLN A 1 95 ? -21.064 3.237 10.402 1.00 96.38 95 GLN A N 1
ATOM 716 C CA . GLN A 1 95 ? -21.111 4.253 11.459 1.00 96.38 95 GLN A CA 1
ATOM 717 C C . GLN A 1 95 ? -19.878 4.162 12.367 1.00 96.38 95 GLN A C 1
ATOM 719 O O . GLN A 1 95 ? -19.263 5.180 12.669 1.00 96.38 95 GLN A O 1
ATOM 724 N N . GLU A 1 96 ? -19.464 2.943 12.690 1.00 94.88 96 GLU A N 1
ATOM 725 C CA . GLU A 1 96 ? -18.303 2.605 13.510 1.00 94.88 96 GLU A CA 1
ATOM 726 C C . GLU A 1 96 ? -17.015 3.202 12.929 1.00 94.88 96 GLU A C 1
ATOM 728 O O . GLU A 1 96 ? -16.202 3.783 13.646 1.00 94.88 96 GLU A O 1
ATOM 733 N N . ILE A 1 97 ? -16.858 3.125 11.605 1.00 94.31 97 ILE A N 1
ATOM 734 C CA . ILE A 1 97 ? -15.696 3.658 10.887 1.00 94.31 97 ILE A CA 1
ATOM 735 C C . ILE A 1 97 ? -15.714 5.189 10.882 1.00 94.31 97 ILE A C 1
ATOM 737 O O . ILE A 1 97 ? -14.673 5.820 11.070 1.00 94.31 97 ILE A O 1
ATOM 741 N N . ARG A 1 98 ? -16.891 5.804 10.708 1.00 95.12 98 ARG A N 1
ATOM 742 C CA . ARG A 1 98 ? -17.042 7.268 10.772 1.00 95.12 98 ARG A CA 1
ATOM 743 C C . ARG A 1 98 ? -16.734 7.807 12.168 1.00 95.12 98 ARG A C 1
ATOM 745 O O . ARG A 1 98 ? -16.019 8.801 12.283 1.00 95.12 98 ARG A O 1
ATOM 752 N N . ASP A 1 99 ? -17.216 7.139 13.211 1.00 95.44 99 ASP A N 1
ATOM 753 C CA . ASP A 1 99 ? -16.967 7.519 14.605 1.00 95.44 99 ASP A CA 1
ATOM 754 C C . ASP A 1 99 ? -15.490 7.357 14.979 1.00 95.44 99 ASP A C 1
ATOM 756 O O . ASP A 1 99 ? -14.896 8.240 15.613 1.00 95.44 99 ASP A O 1
ATOM 760 N N . TYR A 1 100 ? -14.866 6.271 14.520 1.00 92.12 100 TYR A N 1
ATOM 761 C CA . TYR A 1 100 ? -13.432 6.055 14.666 1.00 92.12 100 TYR A CA 1
ATOM 762 C C . TYR A 1 100 ? -12.615 7.148 13.961 1.00 92.12 100 TYR A C 1
ATOM 764 O O . TYR A 1 100 ? -11.744 7.765 14.577 1.00 92.12 100 TYR A O 1
ATOM 772 N N . TYR A 1 101 ? -12.936 7.469 12.704 1.00 92.00 101 TYR A N 1
ATOM 773 C CA . TYR A 1 101 ? -12.256 8.525 11.950 1.00 92.00 101 TYR A CA 1
ATOM 774 C C . TYR A 1 101 ? -12.427 9.912 12.592 1.00 92.00 101 TYR A C 1
ATOM 776 O O . TYR A 1 101 ? -11.462 10.676 12.690 1.00 92.00 101 TYR A O 1
ATOM 784 N N . ALA A 1 102 ? -13.620 10.235 13.099 1.00 93.12 102 ALA A N 1
ATOM 785 C CA . ALA A 1 102 ? -13.863 11.480 13.828 1.00 93.12 102 ALA A CA 1
ATOM 786 C C . ALA A 1 102 ? -13.017 11.566 15.112 1.00 93.12 102 ALA A C 1
ATOM 788 O O . ALA A 1 102 ? -12.424 12.612 15.412 1.00 93.12 102 ALA A O 1
ATOM 789 N N . SER A 1 103 ? -12.915 10.453 15.841 1.00 91.88 103 SER A N 1
ATOM 790 C CA . SER A 1 103 ? -12.072 10.321 17.033 1.00 91.88 103 SER A CA 1
ATOM 791 C C . SER A 1 103 ? -10.587 10.487 16.699 1.00 91.88 103 SER A C 1
ATOM 793 O O . SER A 1 103 ? -9.892 11.258 17.363 1.00 91.88 103 SER A O 1
ATOM 795 N N . LEU A 1 104 ? -10.112 9.845 15.626 1.00 88.50 104 LEU A N 1
ATOM 796 C CA . LEU A 1 104 ? -8.740 9.976 15.126 1.00 88.50 104 LEU A CA 1
ATOM 797 C C . LEU A 1 104 ? -8.413 11.420 14.758 1.00 88.50 104 LEU A C 1
ATOM 799 O O . LEU A 1 104 ? -7.416 11.974 15.219 1.00 88.50 104 LEU A O 1
ATOM 803 N N . ARG A 1 105 ? -9.269 12.065 13.963 1.00 88.81 105 ARG A N 1
ATOM 804 C CA . ARG A 1 105 ? -9.079 13.461 13.559 1.00 88.81 105 ARG A CA 1
ATOM 805 C C . ARG A 1 105 ? -8.977 14.382 14.775 1.00 88.81 105 ARG A C 1
ATOM 807 O O . ARG A 1 105 ? -8.101 15.244 14.821 1.00 88.81 105 ARG A O 1
ATOM 814 N N . SER A 1 106 ? -9.831 14.164 15.775 1.00 89.44 106 SER A N 1
ATOM 815 C CA . SER A 1 106 ? -9.806 14.916 17.034 1.00 89.44 106 SER A CA 1
ATOM 816 C C . SER A 1 106 ? -8.513 14.678 17.821 1.00 89.44 106 SER A C 1
ATOM 818 O O . SER A 1 106 ? -7.930 15.628 18.346 1.00 89.44 106 SER A O 1
ATOM 820 N N . PHE A 1 107 ? -8.039 13.430 17.877 1.00 86.44 107 PHE A N 1
ATOM 821 C CA . PHE A 1 107 ? -6.782 13.058 18.525 1.00 86.44 107 PHE A CA 1
ATOM 822 C C . PHE A 1 107 ? -5.603 13.842 17.932 1.00 86.44 107 PHE A C 1
ATOM 824 O O . PHE A 1 107 ? -4.942 14.586 18.661 1.00 86.44 107 PHE A O 1
ATOM 831 N N . PHE A 1 108 ? -5.421 13.793 16.610 1.00 83.75 108 PHE A N 1
ATOM 832 C CA . PHE A 1 108 ? -4.327 14.498 15.936 1.00 83.75 108 PHE A CA 1
ATOM 833 C C . PHE A 1 108 ? -4.420 16.026 16.047 1.00 83.75 108 PHE A C 1
ATOM 835 O O . PHE A 1 108 ? -3.409 16.691 16.266 1.00 83.75 108 PHE A O 1
ATOM 842 N N . GLN A 1 109 ? -5.624 16.603 15.963 1.00 86.25 109 GLN A N 1
ATOM 843 C CA . GLN A 1 109 ? -5.815 18.048 16.145 1.00 86.25 109 GLN A CA 1
ATOM 844 C C . GLN A 1 109 ? -5.454 18.517 17.556 1.00 86.25 109 GLN A C 1
ATOM 846 O O . GLN A 1 109 ? -4.996 19.641 17.748 1.00 86.25 109 GLN A O 1
ATOM 851 N N . SER A 1 110 ? -5.675 17.663 18.552 1.00 84.75 110 SER A N 1
ATOM 852 C CA . SER A 1 110 ? -5.508 18.031 19.952 1.00 84.75 110 SER A CA 1
ATOM 853 C C . SER A 1 110 ? -4.070 17.926 20.473 1.00 84.75 110 SER A C 1
ATOM 855 O O . SER A 1 110 ? -3.821 18.407 21.577 1.00 84.75 110 SER A O 1
ATOM 857 N N . ARG A 1 111 ? -3.141 17.315 19.709 1.00 73.62 111 ARG A N 1
ATOM 858 C CA . ARG A 1 111 ? -1.766 16.968 20.144 1.00 73.62 111 ARG A CA 1
ATOM 859 C C . ARG A 1 111 ? -1.726 16.383 21.568 1.00 73.62 111 ARG A C 1
ATOM 861 O O . ARG A 1 111 ? -0.831 16.688 22.353 1.00 73.62 111 ARG A O 1
ATOM 868 N N . LYS A 1 112 ? -2.761 15.622 21.930 1.00 69.12 112 LYS A N 1
ATOM 869 C CA . LYS A 1 112 ? -2.928 15.065 23.272 1.00 69.12 112 LYS A CA 1
ATOM 870 C C . LYS A 1 112 ? -2.006 13.869 23.487 1.00 69.12 112 LYS A C 1
ATOM 872 O O . LYS A 1 112 ? -1.425 13.338 22.546 1.00 69.12 112 LYS A O 1
ATOM 877 N N . ASP A 1 113 ? -1.912 13.482 24.755 1.00 76.06 113 ASP A N 1
ATOM 878 C CA . ASP A 1 113 ? -1.240 12.282 25.248 1.00 76.06 113 ASP A CA 1
ATOM 879 C C . ASP A 1 113 ? -1.417 11.085 24.287 1.00 76.06 113 ASP A C 1
ATOM 881 O O . ASP A 1 113 ? -2.562 10.735 23.980 1.00 76.06 113 ASP A O 1
ATOM 885 N N . PRO A 1 114 ? -0.324 10.447 23.820 1.00 73.31 114 PRO A N 1
ATOM 886 C CA . PRO A 1 114 ? -0.366 9.232 23.007 1.00 73.31 114 PRO A CA 1
ATOM 887 C C . PRO A 1 114 ? -1.251 8.117 23.580 1.00 73.31 114 PRO A C 1
ATOM 889 O O . PRO A 1 114 ? -1.776 7.315 22.809 1.00 73.31 114 PRO A O 1
ATOM 892 N N . GLN A 1 115 ? -1.463 8.088 24.902 1.00 76.12 115 GLN A N 1
ATOM 893 C CA . GLN A 1 115 ? -2.359 7.138 25.570 1.00 76.12 115 GLN A CA 1
ATOM 894 C C . GLN A 1 115 ? -3.844 7.333 25.229 1.00 76.12 115 GLN A C 1
ATOM 896 O O . GLN A 1 115 ? -4.658 6.465 25.524 1.00 76.12 115 GLN A O 1
ATOM 901 N N . LEU A 1 116 ? -4.214 8.452 24.599 1.00 84.12 116 LEU A N 1
ATOM 902 C CA . LEU A 1 116 ? -5.585 8.760 24.180 1.00 84.12 116 LEU A CA 1
ATOM 903 C C . LEU A 1 116 ? -5.862 8.413 22.711 1.00 84.12 116 LEU A C 1
ATOM 905 O O . LEU A 1 116 ? -6.834 8.916 22.138 1.00 84.12 116 LEU A O 1
ATOM 909 N N . ARG A 1 117 ? -5.014 7.594 22.076 1.00 84.19 117 ARG A N 1
ATOM 910 C CA . ARG A 1 117 ? -5.281 7.099 20.722 1.00 84.19 117 ARG A CA 1
ATOM 911 C C . ARG A 1 117 ? -6.588 6.289 20.738 1.00 84.19 117 ARG A C 1
ATOM 913 O O . ARG A 1 117 ? -6.720 5.408 21.580 1.00 84.19 117 ARG A O 1
ATOM 920 N N . PRO A 1 118 ? -7.550 6.573 19.843 1.00 89.81 118 PRO A N 1
ATOM 921 C CA . PRO A 1 118 ? -8.785 5.802 19.794 1.00 89.81 118 PRO A CA 1
ATOM 922 C C . PRO A 1 118 ? -8.510 4.364 19.349 1.00 89.81 118 PRO A C 1
ATOM 924 O O . PRO A 1 118 ? -7.689 4.132 18.456 1.00 89.81 118 PRO A O 1
ATOM 927 N N . ASP A 1 119 ? -9.243 3.424 19.936 1.00 89.88 119 ASP A N 1
ATOM 928 C CA . ASP A 1 119 ? -9.206 2.018 19.546 1.00 89.88 119 ASP A CA 1
ATOM 929 C C . ASP A 1 119 ? -9.888 1.824 18.186 1.00 89.88 119 ASP A C 1
ATOM 931 O O . ASP A 1 119 ? -10.965 2.372 17.929 1.00 89.88 119 ASP A O 1
ATOM 935 N N . ALA A 1 120 ? -9.252 1.052 17.304 1.00 89.94 120 ALA A N 1
ATOM 936 C CA . ALA A 1 120 ? -9.841 0.695 16.019 1.00 89.94 120 ALA A CA 1
ATOM 937 C C . ALA A 1 120 ? -11.007 -0.293 16.221 1.00 89.94 120 ALA A C 1
ATOM 939 O O . ALA A 1 120 ? -10.913 -1.182 17.072 1.00 89.94 120 ALA A O 1
ATOM 940 N N . PRO A 1 121 ? -12.107 -0.177 15.453 1.00 90.25 121 PRO A N 1
ATOM 941 C CA . PRO A 1 121 ? -13.207 -1.129 15.545 1.00 90.25 121 PRO A CA 1
ATOM 942 C C . PRO A 1 121 ? -12.747 -2.516 15.076 1.00 90.25 121 PRO A C 1
ATOM 944 O O . PRO A 1 121 ? -12.275 -2.667 13.950 1.00 90.25 121 PRO A O 1
ATOM 947 N N . LEU A 1 122 ? -12.909 -3.528 15.936 1.00 91.50 122 LEU A N 1
ATOM 948 C CA . LEU A 1 122 ? -12.520 -4.912 15.641 1.00 91.50 122 LEU A CA 1
ATOM 949 C C . LEU A 1 122 ? -13.389 -5.542 14.546 1.00 91.50 122 LEU A C 1
ATOM 951 O O . LEU A 1 122 ? -12.908 -6.359 13.767 1.00 91.50 122 LEU A O 1
ATOM 955 N N . ASP A 1 123 ? -14.666 -5.174 14.482 1.00 91.94 123 ASP A N 1
ATOM 956 C CA . ASP A 1 123 ? -15.599 -5.629 13.462 1.00 91.94 123 ASP A CA 1
ATOM 957 C C . ASP A 1 123 ? -16.665 -4.572 13.157 1.00 91.94 123 ASP A C 1
ATOM 959 O O . ASP A 1 123 ? -16.939 -3.691 13.972 1.00 91.94 123 ASP A O 1
ATOM 963 N N . PHE A 1 124 ? -17.238 -4.640 11.958 1.00 91.25 124 PHE A N 1
ATOM 964 C CA . PHE A 1 124 ? -18.336 -3.783 11.502 1.00 91.25 124 PHE A CA 1
ATOM 965 C C . PHE A 1 124 ? -19.091 -4.469 10.353 1.00 91.25 124 PHE A C 1
ATOM 967 O O . PHE A 1 124 ? -18.607 -5.433 9.749 1.00 91.25 124 PHE A O 1
ATOM 974 N N . GLU A 1 125 ? -20.282 -3.968 10.030 1.00 93.19 125 GLU A N 1
ATOM 975 C CA . GLU A 1 125 ? -21.111 -4.481 8.935 1.00 93.19 125 GLU A CA 1
ATOM 976 C C . GLU A 1 125 ? -21.088 -3.540 7.723 1.00 93.19 125 GLU A C 1
ATOM 978 O O . GLU A 1 125 ? -21.206 -2.320 7.847 1.00 93.19 125 GLU A O 1
ATOM 983 N N . TYR A 1 126 ? -20.947 -4.108 6.526 1.00 90.69 126 TYR A N 1
ATOM 984 C CA . TYR A 1 126 ? -21.019 -3.383 5.259 1.00 90.69 126 TYR A CA 1
ATOM 985 C C . TYR A 1 126 ? -21.582 -4.306 4.170 1.00 90.69 126 TYR A C 1
ATOM 987 O O . TYR A 1 126 ? -21.149 -5.447 4.051 1.00 90.69 126 TYR A O 1
ATOM 995 N N . LEU A 1 127 ? -22.555 -3.840 3.378 1.00 91.25 127 LEU A N 1
ATOM 996 C CA . LEU A 1 127 ? -23.228 -4.651 2.341 1.00 91.25 127 LEU A CA 1
ATOM 997 C C . LEU A 1 127 ? -23.706 -6.025 2.861 1.00 91.25 127 LEU A C 1
ATOM 999 O O . LEU A 1 127 ? -23.393 -7.064 2.278 1.00 91.25 127 LEU A O 1
ATOM 1003 N N . ASP A 1 128 ? -24.407 -6.023 4.000 1.00 93.56 128 ASP A N 1
ATOM 1004 C CA . ASP A 1 128 ? -24.935 -7.224 4.673 1.00 93.56 128 ASP A CA 1
ATOM 1005 C C . ASP A 1 128 ? -23.868 -8.277 5.036 1.00 93.56 128 ASP A C 1
ATOM 1007 O O . ASP A 1 128 ? -24.176 -9.442 5.292 1.00 93.56 128 ASP A O 1
ATOM 1011 N N . SER A 1 129 ? -22.596 -7.873 5.056 1.00 91.56 129 SER A N 1
ATOM 1012 C CA . SER A 1 129 ? -21.456 -8.724 5.374 1.00 91.56 129 SER A CA 1
ATOM 1013 C C . SER A 1 129 ? -20.732 -8.192 6.602 1.00 91.56 129 SER A C 1
ATOM 1015 O O . SER A 1 129 ? -20.507 -6.989 6.738 1.00 91.56 129 SER A O 1
ATOM 1017 N N . LYS A 1 130 ? -20.345 -9.105 7.493 1.00 91.56 130 LYS A N 1
ATOM 1018 C CA . LYS A 1 130 ? -19.537 -8.787 8.667 1.00 91.56 130 LYS A CA 1
ATOM 1019 C C . LYS A 1 130 ? -18.057 -8.834 8.299 1.00 91.56 130 LYS A C 1
ATOM 1021 O O . LYS A 1 130 ? -17.571 -9.860 7.825 1.00 91.56 130 LYS A O 1
ATOM 1026 N N . PHE A 1 131 ? -17.354 -7.739 8.544 1.00 89.81 131 PHE A N 1
ATOM 1027 C CA . PHE A 1 131 ? -15.913 -7.621 8.359 1.00 89.81 131 PHE A CA 1
ATOM 1028 C C . PHE A 1 131 ? -15.219 -7.629 9.717 1.00 89.81 131 PHE A C 1
ATOM 1030 O O . PHE A 1 131 ? -15.782 -7.160 10.702 1.00 89.81 131 PHE A O 1
ATOM 1037 N N . VAL A 1 132 ? -14.002 -8.165 9.756 1.00 88.44 132 VAL A N 1
ATOM 1038 C CA . VAL A 1 132 ? -13.133 -8.176 10.937 1.00 88.44 132 VAL A CA 1
ATOM 1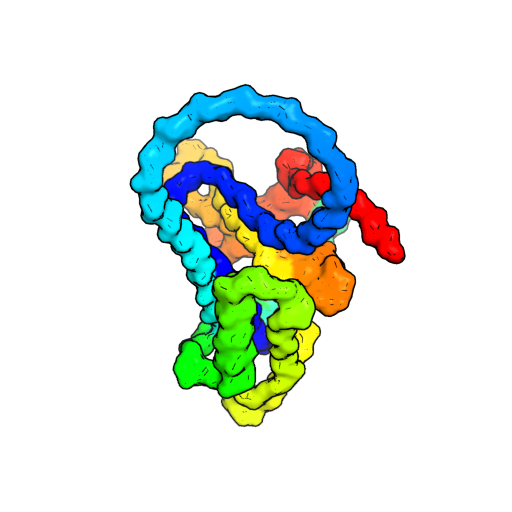039 C C . VAL A 1 132 ? -11.836 -7.470 10.564 1.00 88.44 132 VAL A C 1
ATOM 1041 O O . VAL A 1 132 ? -11.342 -7.640 9.447 1.00 88.44 132 VAL A O 1
ATOM 1044 N N . LEU A 1 133 ? -11.319 -6.656 11.478 1.00 88.06 133 LEU A N 1
ATOM 1045 C CA . LEU A 1 133 ? -10.039 -5.985 11.338 1.00 88.06 133 LEU A CA 1
ATOM 1046 C C . LEU A 1 133 ? -8.915 -7.025 11.367 1.00 88.06 133 LEU A C 1
ATOM 1048 O O . LEU A 1 133 ? -8.742 -7.726 12.359 1.00 88.06 133 LEU A O 1
ATOM 1052 N N . ASP A 1 134 ? -8.178 -7.121 10.264 1.00 87.88 134 ASP A N 1
ATOM 1053 C CA . ASP A 1 134 ? -7.059 -8.058 10.117 1.00 87.88 134 ASP A CA 1
ATOM 1054 C C . ASP A 1 134 ? -5.737 -7.458 10.617 1.00 87.88 134 ASP A C 1
ATOM 1056 O O . ASP A 1 134 ? -4.941 -8.134 11.260 1.00 87.88 134 ASP A O 1
ATOM 1060 N N . SER A 1 135 ? -5.514 -6.166 10.361 1.00 87.44 135 SER A N 1
ATOM 1061 C CA . SER A 1 135 ? -4.277 -5.475 10.727 1.00 87.44 135 SER A CA 1
ATOM 1062 C C . SER A 1 135 ? -4.517 -4.001 11.034 1.00 87.44 135 SER A C 1
ATOM 1064 O O . SER A 1 135 ? -5.312 -3.352 10.349 1.00 87.44 135 SER A O 1
ATOM 1066 N N . ASN A 1 136 ? -3.769 -3.455 11.995 1.00 87.25 136 ASN A N 1
ATOM 1067 C CA . ASN A 1 136 ? -3.767 -2.034 12.331 1.00 87.25 136 ASN A CA 1
ATOM 1068 C C . ASN A 1 136 ? -2.348 -1.466 12.205 1.00 87.25 136 ASN A C 1
ATOM 1070 O O . ASN A 1 136 ? -1.520 -1.597 13.107 1.00 87.25 136 ASN A O 1
ATOM 1074 N N . VAL A 1 137 ? -2.059 -0.851 11.061 1.00 88.44 137 VAL A N 1
ATOM 1075 C CA . VAL A 1 137 ? -0.703 -0.433 10.694 1.00 88.44 137 VAL A CA 1
ATOM 1076 C C . VAL A 1 137 ? -0.624 1.066 10.411 1.00 88.44 137 VAL A C 1
ATOM 1078 O O . VAL A 1 137 ? -1.574 1.686 9.940 1.00 88.44 137 VAL A O 1
ATOM 1081 N N . SER A 1 138 ? 0.543 1.651 10.666 1.00 85.94 138 SER A N 1
ATOM 1082 C CA . SER A 1 138 ? 0.922 2.986 10.207 1.00 85.94 138 SER A CA 1
ATOM 1083 C C . SER A 1 138 ? 1.839 2.861 9.001 1.00 85.94 138 SER A C 1
ATOM 1085 O O . SER A 1 138 ? 2.853 2.167 9.064 1.00 85.94 138 SER A O 1
ATOM 1087 N N . VAL A 1 139 ? 1.489 3.526 7.902 1.00 87.81 139 VAL A N 1
ATOM 1088 C CA . VAL A 1 139 ? 2.242 3.465 6.646 1.00 87.81 139 VAL A CA 1
ATOM 1089 C C . VAL A 1 139 ? 2.847 4.830 6.358 1.00 87.81 139 VAL A C 1
ATOM 1091 O O . VAL A 1 139 ? 2.141 5.835 6.294 1.00 87.81 139 VAL A O 1
ATOM 1094 N N . ARG A 1 140 ? 4.164 4.870 6.149 1.00 89.00 140 ARG A N 1
ATOM 1095 C CA . ARG A 1 140 ? 4.843 6.011 5.520 1.00 89.00 140 ARG A CA 1
ATOM 1096 C C . ARG A 1 140 ? 5.259 5.622 4.124 1.00 89.00 140 ARG A C 1
ATOM 1098 O O . ARG A 1 140 ? 5.959 4.629 3.966 1.00 89.00 140 ARG A O 1
ATOM 1105 N N . ARG A 1 141 ? 4.858 6.419 3.144 1.00 88.88 141 ARG A N 1
ATOM 1106 C CA . ARG A 1 141 ? 5.044 6.133 1.727 1.00 88.88 141 ARG A CA 1
ATOM 1107 C C . ARG A 1 141 ? 5.883 7.226 1.079 1.00 88.88 141 ARG A C 1
ATOM 1109 O O . ARG A 1 141 ? 5.606 8.407 1.279 1.00 88.88 141 ARG A O 1
ATOM 1116 N N . SER A 1 142 ? 6.874 6.833 0.290 1.00 90.69 142 SER A N 1
ATOM 1117 C CA . SER A 1 142 ? 7.598 7.711 -0.630 1.00 90.69 142 SER A CA 1
ATOM 1118 C C . SER A 1 142 ? 7.472 7.176 -2.051 1.00 90.69 142 SER A C 1
ATOM 1120 O O . SER A 1 142 ? 7.487 5.965 -2.263 1.00 90.69 142 SER A O 1
ATOM 1122 N N . GLU A 1 143 ? 7.340 8.075 -3.024 1.00 92.44 143 GLU A N 1
ATOM 1123 C CA . GLU A 1 143 ? 7.226 7.719 -4.438 1.00 92.44 143 GLU A CA 1
ATOM 1124 C C . GLU A 1 143 ? 8.406 8.287 -5.219 1.00 92.44 143 GLU A C 1
ATOM 1126 O O . GLU A 1 143 ? 8.666 9.490 -5.193 1.00 92.44 143 GLU A O 1
ATOM 1131 N N . ASP A 1 144 ? 9.084 7.412 -5.948 1.00 90.25 144 ASP A N 1
ATOM 1132 C CA . ASP A 1 144 ? 10.222 7.722 -6.790 1.00 90.25 144 ASP A CA 1
ATOM 1133 C C . ASP A 1 144 ? 9.901 7.405 -8.251 1.00 90.25 144 ASP A C 1
ATOM 1135 O O . ASP A 1 144 ? 9.428 6.329 -8.625 1.00 90.25 144 ASP A O 1
ATOM 1139 N N . ALA A 1 145 ? 10.188 8.373 -9.111 1.00 89.19 145 ALA A N 1
ATOM 1140 C CA . ALA A 1 145 ? 10.033 8.260 -10.549 1.00 89.19 145 ALA A CA 1
ATOM 1141 C C . ALA A 1 145 ? 11.309 7.674 -11.167 1.00 89.19 145 ALA A C 1
ATOM 1143 O O . ALA A 1 145 ? 12.334 8.355 -11.239 1.00 89.19 145 ALA A O 1
ATOM 1144 N N . VAL A 1 146 ? 11.250 6.442 -11.678 1.00 85.25 146 VAL A N 1
ATOM 1145 C CA . VAL A 1 146 ? 12.396 5.826 -12.356 1.00 85.25 146 VAL A CA 1
ATOM 1146 C C . VAL A 1 146 ? 12.223 5.909 -13.867 1.00 85.25 146 VAL A C 1
ATOM 1148 O O . VAL A 1 146 ? 11.399 5.222 -14.474 1.00 85.25 146 VAL A O 1
ATOM 1151 N N . ALA A 1 147 ? 13.025 6.774 -14.487 1.00 80.69 147 ALA A N 1
ATOM 1152 C CA . ALA A 1 147 ? 13.069 6.905 -15.935 1.00 80.69 147 ALA A CA 1
ATOM 1153 C C . ALA A 1 147 ? 13.780 5.702 -16.571 1.00 80.69 147 ALA A C 1
ATOM 1155 O O . ALA A 1 147 ? 14.828 5.246 -16.101 1.00 80.69 147 ALA A O 1
ATOM 1156 N N . ARG A 1 148 ? 13.241 5.209 -17.690 1.00 73.06 148 ARG A N 1
ATOM 1157 C CA . ARG A 1 148 ? 13.952 4.247 -18.536 1.00 73.06 148 ARG A CA 1
ATOM 1158 C C . ARG A 1 148 ? 15.189 4.926 -19.147 1.00 73.06 148 ARG A C 1
ATOM 1160 O O . ARG A 1 148 ? 15.074 6.070 -19.595 1.00 73.06 148 ARG A O 1
ATOM 1167 N N . PRO A 1 149 ? 16.356 4.252 -19.206 1.00 69.94 149 PRO A N 1
ATOM 1168 C CA . PRO A 1 149 ? 17.486 4.745 -19.983 1.00 69.94 149 PRO A CA 1
ATOM 1169 C C . PRO A 1 149 ? 17.019 5.038 -21.410 1.00 69.94 149 PRO A C 1
ATOM 1171 O O . PRO A 1 149 ? 16.472 4.159 -22.076 1.00 69.94 149 PRO A O 1
ATOM 1174 N N . LEU A 1 150 ? 17.151 6.293 -21.841 1.00 65.88 150 LEU A N 1
ATOM 1175 C CA . LEU A 1 150 ? 16.710 6.716 -23.164 1.00 65.88 150 LEU A CA 1
ATOM 1176 C C . LEU A 1 150 ? 17.533 5.975 -24.221 1.00 65.88 150 LEU A C 1
ATOM 1178 O O . LEU A 1 150 ? 18.736 6.202 -24.345 1.00 65.88 150 LEU A O 1
ATOM 1182 N N . GLU A 1 151 ? 16.877 5.123 -25.006 1.00 70.06 151 GLU A N 1
ATOM 1183 C CA . GLU A 1 151 ? 17.419 4.691 -26.291 1.00 70.06 151 GLU A CA 1
ATOM 1184 C C . GLU A 1 151 ? 17.583 5.950 -27.165 1.00 70.06 151 GLU A C 1
ATOM 1186 O O . GLU A 1 151 ? 16.607 6.691 -27.352 1.00 70.06 151 GLU A O 1
ATOM 1191 N N . PRO A 1 152 ? 18.786 6.231 -27.701 1.00 68.44 152 PRO A N 1
ATOM 1192 C CA . PRO A 1 152 ? 19.131 7.519 -28.318 1.00 68.44 152 PRO A CA 1
ATOM 1193 C C . PRO A 1 152 ? 18.304 7.875 -29.565 1.00 68.44 152 PRO A C 1
ATOM 1195 O O . PRO A 1 152 ? 18.426 8.976 -30.096 1.00 68.44 152 PRO A O 1
ATOM 1198 N N . THR A 1 153 ? 17.470 6.960 -30.055 1.00 65.94 153 THR A N 1
ATOM 1199 C CA . THR A 1 153 ? 16.732 7.079 -31.315 1.00 65.94 153 THR A CA 1
ATOM 1200 C C . THR A 1 153 ? 15.234 7.339 -31.148 1.00 65.94 153 THR A C 1
ATOM 1202 O O . THR A 1 153 ? 14.567 7.611 -32.145 1.00 65.94 153 THR A O 1
ATOM 1205 N N . SER A 1 154 ? 14.679 7.299 -29.929 1.00 63.69 154 SER A N 1
ATOM 1206 C CA . SER A 1 154 ? 13.233 7.466 -29.728 1.00 63.69 154 SER A CA 1
ATOM 1207 C C . SER A 1 154 ? 12.885 8.842 -29.149 1.00 63.69 154 SER A C 1
ATOM 1209 O O . SER A 1 154 ? 13.203 9.160 -28.009 1.00 63.69 154 SER A O 1
ATOM 1211 N N . SER A 1 155 ? 12.193 9.672 -29.933 1.00 62.91 155 SER A N 1
ATOM 1212 C CA . SER A 1 155 ? 11.666 10.979 -29.502 1.00 62.91 155 SER A CA 1
ATOM 1213 C C . SER A 1 155 ? 10.344 10.871 -28.724 1.00 62.91 155 SER A C 1
ATOM 1215 O O . SER A 1 155 ? 9.606 11.850 -28.613 1.00 62.91 155 SER A O 1
ATOM 1217 N N . ALA A 1 156 ? 9.980 9.673 -28.262 1.00 63.25 156 ALA A N 1
ATOM 1218 C CA . ALA A 1 156 ? 8.763 9.458 -27.494 1.00 63.25 156 ALA A CA 1
ATOM 1219 C C . ALA A 1 156 ? 9.008 9.874 -26.039 1.00 63.25 156 ALA A C 1
ATOM 1221 O O . ALA A 1 156 ? 10.051 9.546 -25.480 1.00 63.25 156 ALA A O 1
ATOM 1222 N N . ALA A 1 157 ? 8.049 10.582 -25.433 1.00 66.12 157 ALA A N 1
ATOM 1223 C CA . ALA A 1 157 ? 8.097 10.933 -24.016 1.00 66.12 157 ALA A CA 1
ATOM 1224 C C . ALA A 1 157 ? 8.443 9.686 -23.185 1.00 66.12 157 ALA A C 1
ATOM 1226 O O . ALA A 1 157 ? 7.792 8.648 -23.335 1.00 66.12 157 ALA A O 1
ATOM 1227 N N . ALA A 1 158 ? 9.496 9.780 -22.369 1.00 66.56 158 ALA A N 1
ATOM 1228 C CA . ALA A 1 158 ? 9.940 8.677 -21.531 1.00 66.56 158 ALA A CA 1
ATOM 1229 C C . ALA A 1 158 ? 8.778 8.244 -20.632 1.00 66.56 158 ALA A C 1
ATOM 1231 O O . ALA A 1 158 ? 8.213 9.062 -19.906 1.00 66.56 158 ALA A O 1
ATOM 1232 N N . GLN A 1 159 ? 8.394 6.972 -20.718 1.00 72.06 159 GLN A N 1
ATOM 1233 C CA . GLN A 1 159 ? 7.514 6.393 -19.717 1.00 72.06 159 GLN A CA 1
ATOM 1234 C C . GLN A 1 159 ? 8.325 6.226 -18.437 1.00 72.06 159 GLN A C 1
ATOM 1236 O O . GLN A 1 159 ? 9.436 5.692 -18.443 1.00 72.06 159 GLN A O 1
ATOM 1241 N N . THR A 1 160 ? 7.769 6.764 -17.362 1.00 82.94 160 THR A N 1
ATOM 1242 C CA . THR A 1 160 ? 8.342 6.700 -16.027 1.00 82.94 160 THR A CA 1
ATOM 1243 C C . THR A 1 160 ? 7.595 5.624 -15.264 1.00 82.94 160 THR A C 1
ATOM 1245 O O . THR A 1 160 ? 6.368 5.684 -15.161 1.00 82.94 160 THR A O 1
ATOM 1248 N N . THR A 1 161 ? 8.333 4.656 -14.735 1.00 89.25 161 THR A N 1
ATOM 1249 C CA . THR A 1 161 ? 7.782 3.678 -13.798 1.00 89.25 161 THR A CA 1
ATOM 1250 C C . THR A 1 161 ? 7.837 4.278 -12.399 1.00 89.25 161 THR A C 1
ATOM 1252 O O . THR A 1 161 ? 8.840 4.892 -12.029 1.00 89.25 161 THR A O 1
ATOM 1255 N N . ILE A 1 162 ? 6.757 4.131 -11.634 1.00 92.12 162 ILE A N 1
ATOM 1256 C CA . ILE A 1 162 ? 6.694 4.603 -10.250 1.00 92.12 162 ILE A CA 1
ATOM 1257 C C . ILE A 1 162 ? 7.192 3.472 -9.356 1.00 92.12 162 ILE A C 1
ATOM 1259 O O . ILE A 1 162 ? 6.702 2.344 -9.449 1.00 92.12 162 ILE A O 1
ATOM 1263 N N . VAL A 1 163 ? 8.177 3.784 -8.525 1.00 92.81 163 VAL A N 1
ATOM 1264 C CA . VAL A 1 163 ? 8.654 2.924 -7.448 1.00 92.81 163 VAL A CA 1
ATOM 1265 C C . VAL A 1 163 ? 8.200 3.547 -6.142 1.00 92.81 163 VAL A C 1
ATOM 1267 O O . VAL A 1 163 ? 8.388 4.736 -5.916 1.00 92.81 163 VAL A O 1
ATOM 1270 N N . VAL A 1 164 ? 7.570 2.755 -5.297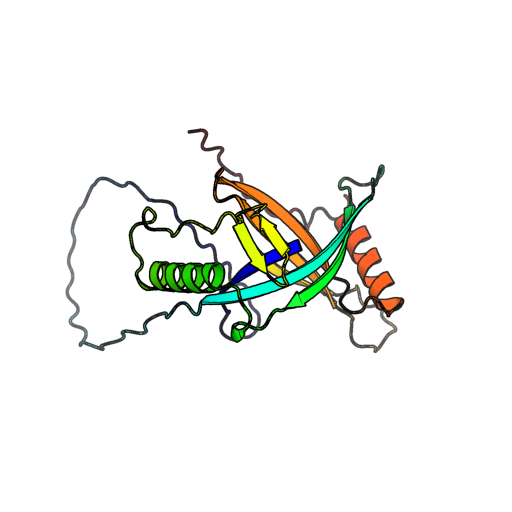 1.00 93.75 164 VAL A N 1
ATOM 1271 C CA . VAL A 1 164 ? 7.008 3.186 -4.029 1.00 93.75 164 VAL A CA 1
ATOM 1272 C C . VAL A 1 164 ? 7.765 2.472 -2.926 1.00 93.75 164 VAL A C 1
ATOM 1274 O O . VAL A 1 164 ? 7.853 1.248 -2.934 1.00 93.75 164 VAL A O 1
ATOM 1277 N N . THR A 1 165 ? 8.303 3.220 -1.970 1.00 93.25 165 THR A N 1
ATOM 1278 C CA . THR A 1 165 ? 8.863 2.637 -0.749 1.00 93.25 165 THR A CA 1
ATOM 1279 C C . THR A 1 165 ? 7.916 2.913 0.405 1.00 93.25 165 THR A C 1
ATOM 1281 O O . THR A 1 165 ? 7.579 4.063 0.686 1.00 93.25 165 THR A O 1
ATOM 1284 N N . GLU A 1 166 ? 7.485 1.854 1.081 1.00 92.50 166 GLU A N 1
ATOM 1285 C CA . GLU A 1 166 ? 6.585 1.926 2.223 1.00 92.50 166 GLU A CA 1
ATOM 1286 C C . GLU A 1 166 ? 7.278 1.411 3.482 1.00 92.50 166 GLU A C 1
ATOM 1288 O O . GLU A 1 166 ? 7.787 0.296 3.529 1.00 92.50 166 GLU A O 1
ATOM 1293 N N . SER A 1 167 ? 7.278 2.223 4.532 1.00 91.56 167 SER A N 1
ATOM 1294 C CA . SER A 1 167 ? 7.611 1.801 5.886 1.00 91.56 167 SER A CA 1
ATOM 1295 C C . SER A 1 167 ? 6.308 1.541 6.629 1.00 91.56 167 SER A C 1
ATOM 1297 O O . SER A 1 167 ? 5.605 2.485 6.990 1.00 91.56 167 SER A O 1
ATOM 1299 N N . VAL A 1 168 ? 6.019 0.270 6.881 1.00 90.62 168 VAL A N 1
ATOM 1300 C CA . VAL A 1 168 ? 4.823 -0.205 7.576 1.00 90.62 168 VAL A CA 1
ATOM 1301 C C . VAL A 1 168 ? 5.190 -0.523 9.021 1.00 90.62 168 VAL A C 1
ATOM 1303 O O . VAL A 1 168 ? 6.056 -1.357 9.273 1.00 90.62 168 VAL A O 1
ATOM 1306 N N . THR A 1 169 ? 4.548 0.138 9.976 1.00 88.94 169 THR A N 1
ATOM 1307 C CA . THR A 1 169 ? 4.701 -0.131 11.407 1.00 88.94 169 THR A CA 1
ATOM 1308 C C . THR A 1 169 ? 3.406 -0.701 11.951 1.00 88.94 169 THR A C 1
ATOM 1310 O O . THR A 1 169 ? 2.381 -0.023 11.943 1.00 88.94 169 THR A O 1
ATOM 1313 N N . ASP A 1 170 ? 3.461 -1.931 12.439 1.00 86.19 170 ASP A N 1
ATOM 1314 C CA . ASP A 1 170 ? 2.355 -2.551 13.152 1.00 86.19 170 ASP A CA 1
ATOM 1315 C C . ASP A 1 170 ? 2.137 -1.842 14.494 1.00 86.19 170 ASP A C 1
ATOM 1317 O O . ASP A 1 170 ? 3.066 -1.694 15.291 1.00 86.19 170 ASP A O 1
ATOM 1321 N N . LEU A 1 171 ? 0.926 -1.332 14.723 1.00 83.56 171 LEU A N 1
ATOM 1322 C CA . LEU A 1 171 ? 0.643 -0.485 15.882 1.00 83.56 171 LEU A CA 1
ATOM 1323 C C . LEU A 1 171 ? 0.451 -1.279 17.177 1.00 83.56 171 LEU A C 1
ATOM 1325 O O . LEU A 1 171 ? 0.487 -0.674 18.248 1.00 83.56 171 LEU A O 1
ATOM 1329 N N . GLU A 1 172 ? 0.263 -2.596 17.091 1.00 81.69 172 GLU A N 1
ATOM 1330 C CA . GLU A 1 172 ? 0.071 -3.473 18.249 1.00 81.69 172 GLU A CA 1
ATOM 1331 C C . GLU A 1 172 ? 1.404 -4.015 18.774 1.00 81.69 172 GLU A C 1
ATOM 1333 O O . GLU A 1 172 ? 1.672 -3.980 19.974 1.00 81.69 172 GLU A O 1
ATOM 1338 N N . SER A 1 173 ? 2.264 -4.486 17.872 1.00 87.88 173 SER A N 1
ATOM 1339 C CA . SER A 1 173 ? 3.567 -5.078 18.189 1.00 87.88 173 SER A CA 1
ATOM 1340 C C . SER A 1 173 ? 4.733 -4.091 18.106 1.00 87.88 173 SER A C 1
ATOM 1342 O O . SER A 1 173 ? 5.821 -4.390 18.598 1.00 87.88 173 SER A O 1
ATOM 1344 N N . GLY A 1 174 ? 4.547 -2.942 17.449 1.00 86.56 174 GLY A N 1
ATOM 1345 C CA . GLY A 1 174 ? 5.621 -1.997 17.136 1.00 86.56 174 GLY A CA 1
ATOM 1346 C C . GLY A 1 174 ? 6.578 -2.484 16.041 1.00 86.56 174 GLY A C 1
ATOM 1347 O O . GLY A 1 174 ? 7.555 -1.797 15.736 1.00 86.56 174 GLY A O 1
ATOM 1348 N N . GLN A 1 175 ? 6.333 -3.654 15.435 1.00 92.31 175 GLN A N 1
ATOM 1349 C CA . GLN A 1 175 ? 7.206 -4.199 14.399 1.00 92.31 175 GLN A CA 1
ATOM 1350 C C . GLN A 1 175 ? 7.169 -3.336 13.139 1.00 92.31 175 GLN A C 1
ATOM 1352 O O . GLN A 1 175 ? 6.109 -2.981 12.625 1.00 92.31 175 GLN A O 1
ATOM 1357 N N . LYS A 1 176 ? 8.354 -3.020 12.615 1.00 93.00 176 LYS A N 1
ATOM 1358 C CA . LYS A 1 176 ? 8.530 -2.210 11.410 1.00 93.00 176 LYS A CA 1
ATOM 1359 C C . LYS A 1 176 ? 8.998 -3.085 10.251 1.00 93.00 176 LYS A C 1
ATOM 1361 O O . LYS A 1 176 ? 10.006 -3.775 10.362 1.00 93.00 176 LYS A O 1
ATOM 1366 N N . THR A 1 177 ? 8.295 -3.009 9.128 1.00 92.88 177 THR A N 1
ATOM 1367 C CA . THR A 1 177 ? 8.647 -3.656 7.860 1.00 92.88 177 THR A CA 1
ATOM 1368 C C . THR A 1 177 ? 8.817 -2.592 6.783 1.00 92.88 177 THR A C 1
ATOM 1370 O O . THR A 1 177 ? 8.084 -1.607 6.759 1.00 92.88 177 THR A O 1
ATOM 1373 N N . ILE A 1 178 ? 9.777 -2.784 5.880 1.00 91.56 178 ILE A N 1
ATOM 1374 C CA . ILE A 1 178 ? 9.957 -1.926 4.705 1.00 91.56 178 ILE A CA 1
ATOM 1375 C C . ILE A 1 178 ? 9.580 -2.730 3.466 1.00 91.56 178 ILE A C 1
ATOM 1377 O O . ILE A 1 178 ? 10.027 -3.864 3.302 1.00 91.56 178 ILE A O 1
ATOM 1381 N N . ARG A 1 179 ? 8.751 -2.143 2.608 1.00 91.25 179 ARG A N 1
ATOM 1382 C CA . ARG A 1 179 ? 8.296 -2.710 1.339 1.00 91.25 179 ARG A CA 1
ATOM 1383 C C . ARG A 1 179 ? 8.711 -1.788 0.201 1.00 91.25 179 ARG A C 1
ATOM 1385 O O . ARG A 1 179 ? 8.685 -0.571 0.350 1.00 91.25 179 ARG A O 1
ATOM 1392 N N . CYS A 1 180 ? 9.100 -2.374 -0.923 1.00 93.56 180 CYS A N 1
ATOM 1393 C CA . CYS A 1 180 ? 9.373 -1.659 -2.163 1.00 93.56 180 CYS A CA 1
ATOM 1394 C C . CYS A 1 180 ? 8.455 -2.234 -3.240 1.00 93.56 180 CYS A C 1
ATOM 1396 O O . CYS A 1 180 ? 8.479 -3.437 -3.496 1.00 93.56 180 CYS A O 1
ATOM 1398 N N . GLU A 1 181 ? 7.629 -1.386 -3.835 1.00 94.62 181 GLU A N 1
ATOM 1399 C CA . GLU A 1 181 ? 6.625 -1.744 -4.828 1.00 94.62 181 GLU A CA 1
ATOM 1400 C C . GLU A 1 181 ? 6.937 -1.028 -6.141 1.00 94.62 181 GLU A C 1
ATOM 1402 O O . GLU A 1 181 ? 7.248 0.159 -6.171 1.00 94.62 181 GLU A O 1
ATOM 1407 N N . VAL A 1 182 ? 6.826 -1.743 -7.254 1.00 95.00 182 VAL A N 1
ATOM 1408 C CA . VAL A 1 182 ? 6.859 -1.144 -8.589 1.00 95.00 182 VAL A CA 1
ATOM 1409 C C . VAL A 1 182 ? 5.426 -1.131 -9.109 1.00 95.00 182 VAL A C 1
ATOM 1411 O O . VAL A 1 182 ? 4.757 -2.158 -9.073 1.00 95.00 182 VAL A O 1
ATOM 1414 N N . GLN A 1 183 ? 4.930 0.005 -9.602 1.00 94.62 183 GLN A N 1
ATOM 1415 C CA . GLN A 1 183 ? 3.532 0.116 -10.033 1.00 94.62 183 GLN A CA 1
ATOM 1416 C C . GLN A 1 183 ? 3.374 0.090 -11.555 1.00 94.62 183 GLN A C 1
ATOM 1418 O O . GLN A 1 183 ? 3.924 0.927 -12.276 1.00 94.62 183 GLN A O 1
ATOM 1423 N N . CYS A 1 184 ? 2.537 -0.827 -12.053 1.00 93.56 184 CYS A N 1
ATOM 1424 C CA . CYS A 1 184 ? 2.084 -0.839 -13.445 1.00 93.56 184 CYS A CA 1
ATOM 1425 C C . CYS A 1 184 ? 0.765 -0.058 -13.585 1.00 93.56 184 CYS A C 1
ATOM 1427 O O . CYS A 1 184 ? -0.327 -0.596 -13.424 1.00 93.56 184 CYS A O 1
ATOM 1429 N N . THR A 1 185 ? 0.852 1.233 -13.913 1.00 89.25 185 THR A N 1
ATOM 1430 C CA . THR A 1 185 ? -0.323 2.133 -13.979 1.00 89.25 185 THR A CA 1
ATOM 1431 C C . THR A 1 185 ? -1.258 1.875 -15.166 1.00 89.25 185 THR A C 1
ATOM 1433 O O . THR A 1 185 ? -2.383 2.374 -15.195 1.00 89.25 185 THR A O 1
ATOM 1436 N N . LYS A 1 186 ? -0.806 1.122 -16.177 1.00 91.75 186 LYS A N 1
ATOM 1437 C CA . LYS A 1 186 ? -1.569 0.821 -17.399 1.00 91.75 186 LYS A CA 1
ATOM 1438 C C . LYS A 1 186 ? -1.480 -0.670 -17.733 1.00 91.75 186 LYS A C 1
ATOM 1440 O O . LYS A 1 186 ? -0.871 -1.019 -18.742 1.00 91.75 186 LYS A O 1
ATOM 1445 N N . PRO A 1 187 ? -2.128 -1.549 -16.952 1.00 90.44 187 PRO A N 1
ATOM 1446 C CA . PRO A 1 187 ? -2.008 -3.001 -17.11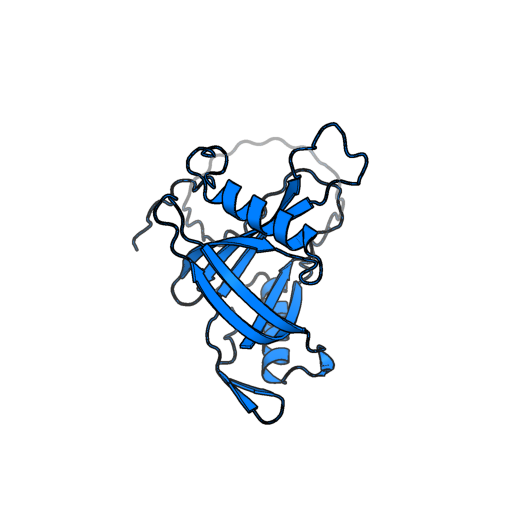7 1.00 90.44 187 PRO A CA 1
ATOM 1447 C C . PRO A 1 187 ? -2.559 -3.531 -18.453 1.00 90.44 187 PRO A C 1
ATOM 1449 O O . PRO A 1 187 ? -2.305 -4.674 -18.806 1.00 90.44 187 PRO A O 1
ATOM 1452 N N . GLN A 1 188 ? -3.295 -2.713 -19.213 1.00 93.00 188 GLN A N 1
ATOM 1453 C CA . GLN A 1 188 ? -3.781 -3.044 -20.561 1.00 93.00 188 GLN A CA 1
ATOM 1454 C C . GLN A 1 188 ? -2.764 -2.727 -21.674 1.00 93.00 188 GLN A C 1
ATOM 1456 O O . GLN A 1 188 ? -3.063 -2.901 -22.852 1.00 93.00 188 GLN A O 1
ATOM 1461 N N . SER A 1 189 ? -1.593 -2.184 -21.331 1.00 93.81 189 SER A N 1
ATOM 1462 C CA . SER A 1 189 ? -0.557 -1.807 -22.290 1.00 93.81 189 SER A CA 1
ATOM 1463 C C . SER A 1 189 ? 0.640 -2.739 -22.171 1.00 93.81 189 SER A C 1
ATOM 1465 O O . SER A 1 189 ? 1.340 -2.706 -21.161 1.00 93.81 189 SER A O 1
ATOM 1467 N N . ASP A 1 190 ? 0.929 -3.483 -23.239 1.00 92.75 190 ASP A N 1
ATOM 1468 C CA . ASP A 1 190 ? 2.110 -4.356 -23.323 1.00 92.75 190 ASP A CA 1
ATOM 1469 C C . ASP A 1 190 ? 3.398 -3.591 -23.003 1.00 92.75 190 ASP A C 1
ATOM 1471 O O . ASP A 1 190 ? 4.230 -4.037 -22.222 1.00 92.75 190 ASP A O 1
ATOM 1475 N N . ARG A 1 191 ? 3.511 -2.361 -23.514 1.00 90.25 191 ARG A N 1
ATOM 1476 C CA . ARG A 1 191 ? 4.658 -1.491 -23.243 1.00 90.25 191 ARG A CA 1
ATOM 1477 C C . ARG A 1 191 ? 4.802 -1.131 -21.758 1.00 90.25 191 ARG A C 1
ATOM 1479 O O . ARG A 1 191 ? 5.916 -1.094 -21.252 1.00 90.25 191 ARG A O 1
ATOM 1486 N N . ALA A 1 192 ? 3.698 -0.871 -21.053 1.00 90.19 192 ALA A N 1
ATOM 1487 C CA . ALA A 1 192 ? 3.752 -0.588 -19.616 1.00 90.19 192 ALA A CA 1
ATOM 1488 C C . ALA A 1 192 ? 4.172 -1.828 -18.813 1.00 90.19 192 ALA A C 1
ATOM 1490 O O . ALA A 1 192 ? 4.907 -1.698 -17.838 1.00 90.19 192 ALA A O 1
ATOM 1491 N N . TRP A 1 193 ? 3.755 -3.019 -19.252 1.00 93.25 193 TRP A N 1
ATOM 1492 C CA . TRP A 1 193 ? 4.228 -4.287 -18.700 1.00 93.25 193 TRP A CA 1
ATOM 1493 C C . TRP A 1 193 ? 5.720 -4.507 -18.935 1.00 93.25 193 TRP A C 1
ATOM 1495 O O . TRP A 1 193 ? 6.428 -4.871 -18.000 1.00 93.25 193 TRP A O 1
ATOM 1505 N N . GLU A 1 194 ? 6.216 -4.250 -20.145 1.00 92.38 194 GLU A N 1
ATOM 1506 C CA . GLU A 1 194 ? 7.648 -4.329 -20.452 1.00 92.38 194 GLU A CA 1
ATOM 1507 C C . GLU A 1 194 ? 8.467 -3.382 -19.563 1.00 92.38 194 GLU A C 1
ATOM 1509 O O . GLU A 1 194 ? 9.480 -3.791 -18.996 1.00 92.38 194 GLU A O 1
ATOM 1514 N N . ASP A 1 195 ? 8.016 -2.135 -19.392 1.00 90.50 195 ASP A N 1
ATOM 1515 C CA . ASP A 1 195 ? 8.693 -1.141 -18.549 1.00 90.50 195 ASP A CA 1
ATOM 1516 C C . ASP A 1 195 ? 8.641 -1.507 -17.052 1.00 90.50 195 ASP A C 1
ATOM 1518 O O . ASP A 1 195 ? 9.620 -1.300 -16.322 1.00 90.50 195 ASP A O 1
ATOM 1522 N N . PHE A 1 196 ? 7.522 -2.076 -16.594 1.00 93.06 196 PHE A N 1
ATOM 1523 C CA . PHE A 1 196 ? 7.359 -2.618 -15.245 1.00 93.06 196 PHE A CA 1
ATOM 1524 C C . PHE A 1 196 ? 8.341 -3.771 -14.993 1.00 93.06 196 PHE A C 1
ATOM 1526 O O . PHE A 1 196 ? 9.164 -3.683 -14.082 1.00 93.06 196 PHE A O 1
ATOM 1533 N N . LEU A 1 197 ? 8.338 -4.799 -15.848 1.00 93.94 197 LEU A N 1
ATOM 1534 C CA . LEU A 1 197 ? 9.204 -5.974 -15.705 1.00 93.94 197 LEU A CA 1
ATOM 1535 C C . LEU A 1 197 ? 10.688 -5.614 -15.820 1.00 93.94 197 LEU A C 1
ATOM 1537 O O . LEU A 1 197 ? 11.493 -6.091 -15.024 1.00 93.94 197 LEU A O 1
ATOM 1541 N N . ALA A 1 198 ? 11.059 -4.728 -16.749 1.00 92.62 198 ALA A N 1
ATOM 1542 C CA . ALA A 1 198 ? 12.433 -4.240 -16.870 1.00 92.62 198 ALA A CA 1
ATOM 1543 C C . ALA A 1 198 ? 12.885 -3.456 -15.625 1.00 92.62 198 ALA A C 1
ATOM 1545 O O . ALA A 1 198 ? 14.063 -3.467 -15.265 1.00 92.62 198 ALA A O 1
ATOM 1546 N N . THR A 1 199 ? 11.958 -2.767 -14.953 1.00 92.19 199 THR A N 1
ATOM 1547 C CA . THR A 1 199 ? 12.246 -2.076 -13.691 1.00 92.19 199 THR A CA 1
ATOM 1548 C C . THR A 1 199 ? 12.442 -3.069 -12.549 1.00 92.19 199 THR A C 1
ATOM 1550 O O . THR A 1 199 ? 13.419 -2.926 -11.816 1.00 92.19 199 THR A O 1
ATOM 1553 N N . CYS A 1 200 ? 11.588 -4.090 -12.433 1.00 93.12 200 CYS A N 1
ATOM 1554 C CA . CYS A 1 200 ? 11.762 -5.178 -11.467 1.00 93.12 200 CYS A CA 1
ATOM 1555 C C . CYS A 1 200 ? 13.099 -5.907 -11.672 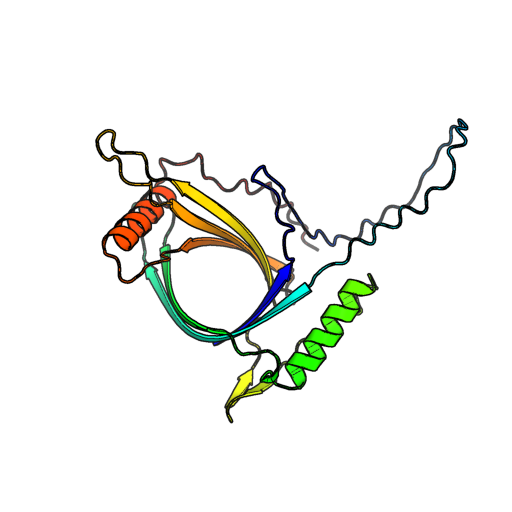1.00 93.12 200 CYS A C 1
ATOM 1557 O O . CYS A 1 200 ? 13.858 -6.073 -10.720 1.00 93.12 200 CYS A O 1
ATOM 1559 N N . ASP A 1 201 ? 13.437 -6.263 -12.915 1.00 92.44 201 ASP A N 1
ATOM 1560 C CA . ASP A 1 201 ? 14.707 -6.920 -13.246 1.00 92.44 201 ASP A CA 1
ATOM 1561 C C . ASP A 1 201 ? 15.908 -6.085 -12.774 1.00 92.44 201 ASP A C 1
ATOM 1563 O O . ASP A 1 201 ? 16.778 -6.575 -12.060 1.00 92.44 201 ASP A O 1
ATOM 1567 N N . ARG A 1 202 ? 15.896 -4.775 -13.049 1.00 91.00 202 ARG A N 1
ATOM 1568 C CA . ARG A 1 202 ? 16.954 -3.851 -12.615 1.00 91.00 202 ARG A CA 1
ATOM 1569 C C . ARG A 1 202 ? 17.049 -3.674 -11.094 1.00 91.00 202 ARG A C 1
ATOM 1571 O O . ARG A 1 202 ? 18.143 -3.394 -10.601 1.00 91.00 202 ARG A O 1
ATOM 1578 N N . LEU A 1 203 ? 15.931 -3.734 -10.368 1.00 89.12 203 LEU A N 1
ATOM 1579 C CA . LEU A 1 203 ? 15.908 -3.594 -8.904 1.00 89.12 203 LEU A CA 1
ATOM 1580 C C . LEU A 1 203 ? 16.339 -4.879 -8.191 1.00 89.12 203 LEU A C 1
ATOM 1582 O O . LEU A 1 203 ? 16.896 -4.812 -7.102 1.00 89.12 203 LEU A O 1
ATOM 1586 N N . THR A 1 204 ? 16.107 -6.031 -8.815 1.00 91.88 204 THR A N 1
ATOM 1587 C CA . THR A 1 204 ? 16.512 -7.337 -8.276 1.00 91.88 204 THR A CA 1
ATOM 1588 C C . THR A 1 204 ? 17.948 -7.719 -8.637 1.00 91.88 204 THR A C 1
ATOM 1590 O O . THR A 1 204 ? 18.464 -8.679 -8.082 1.00 91.88 204 THR A O 1
ATOM 1593 N N . ASP A 1 205 ? 18.622 -6.997 -9.536 1.00 90.56 205 ASP A N 1
ATOM 1594 C CA . ASP A 1 205 ? 20.002 -7.281 -9.951 1.00 90.56 205 ASP A CA 1
ATOM 1595 C C . ASP A 1 205 ? 21.052 -6.828 -8.907 1.00 90.56 205 ASP A C 1
ATOM 1597 O O . ASP A 1 205 ? 21.129 -5.652 -8.547 1.00 90.56 205 ASP A O 1
ATOM 1601 N N . ASP A 1 206 ? 21.930 -7.745 -8.473 1.00 72.81 206 ASP A N 1
ATOM 1602 C CA . ASP A 1 206 ? 23.021 -7.494 -7.505 1.00 72.81 206 ASP A CA 1
ATOM 1603 C C . ASP A 1 206 ? 24.073 -6.492 -8.024 1.00 72.81 206 ASP A C 1
ATOM 1605 O O . ASP A 1 206 ? 24.785 -5.835 -7.261 1.00 72.81 206 ASP A O 1
ATOM 1609 N N . THR A 1 207 ? 24.168 -6.295 -9.341 1.00 70.69 207 THR A N 1
ATOM 1610 C CA . THR A 1 207 ? 25.097 -5.309 -9.919 1.00 70.69 207 THR A CA 1
ATOM 1611 C C . THR A 1 207 ? 24.691 -3.861 -9.626 1.00 70.69 207 THR A C 1
ATOM 1613 O O . THR A 1 207 ? 25.512 -2.946 -9.754 1.00 70.69 207 THR A O 1
ATOM 1616 N N . ASN A 1 208 ? 23.459 -3.635 -9.163 1.00 61.84 208 ASN A N 1
ATOM 1617 C CA . ASN A 1 208 ? 22.895 -2.314 -8.929 1.00 61.84 208 ASN A CA 1
ATOM 1618 C C . ASN A 1 208 ? 22.922 -1.891 -7.446 1.00 61.84 208 ASN A C 1
ATOM 1620 O O . ASN A 1 208 ? 21.985 -1.277 -6.939 1.00 61.84 208 ASN A O 1
ATOM 1624 N N . ARG A 1 209 ? 24.044 -2.139 -6.749 1.00 57.78 209 ARG A N 1
ATOM 1625 C CA . ARG A 1 209 ? 24.264 -1.780 -5.323 1.00 57.78 209 ARG A CA 1
ATOM 1626 C C . ARG A 1 209 ? 24.064 -0.301 -4.962 1.00 57.78 209 ARG A C 1
ATOM 1628 O O . ARG A 1 209 ? 24.128 0.054 -3.789 1.00 57.78 209 ARG A O 1
ATOM 1635 N N . LYS A 1 210 ? 23.840 0.578 -5.941 1.00 58.38 210 LYS A N 1
ATOM 1636 C CA . LYS A 1 210 ? 23.511 1.991 -5.705 1.00 58.38 210 LYS A CA 1
ATOM 1637 C C . LYS A 1 210 ? 22.100 2.191 -5.145 1.00 58.38 210 LYS A C 1
ATOM 1639 O O . LYS A 1 210 ? 21.845 3.250 -4.591 1.00 58.38 210 LYS A O 1
ATOM 1644 N N . PHE A 1 211 ? 21.224 1.192 -5.275 1.00 53.94 211 PHE A N 1
ATOM 1645 C CA . PHE A 1 211 ? 19.867 1.194 -4.724 1.00 53.94 211 PHE A CA 1
ATOM 1646 C C . PHE A 1 211 ? 19.746 0.383 -3.436 1.00 53.94 211 PHE A C 1
ATOM 1648 O O . PHE A 1 211 ? 18.644 -0.030 -3.097 1.00 53.94 211 PHE A O 1
ATOM 1655 N N . HIS A 1 212 ? 20.840 0.159 -2.695 1.00 55.62 212 HIS A N 1
ATOM 1656 C CA . HIS A 1 212 ? 20.671 -0.271 -1.312 1.00 55.62 212 HIS A CA 1
ATOM 1657 C C . HIS A 1 212 ? 19.833 0.814 -0.626 1.00 55.62 212 HIS A C 1
ATOM 1659 O O . HIS A 1 212 ? 20.331 1.942 -0.521 1.00 55.62 212 HIS A O 1
ATOM 1665 N N . PRO A 1 213 ? 18.579 0.535 -0.204 1.00 54.16 213 PRO A N 1
ATOM 1666 C CA . PRO A 1 213 ? 17.889 1.471 0.661 1.00 54.16 213 PRO A CA 1
ATOM 1667 C C . PRO A 1 213 ? 18.860 1.717 1.805 1.00 54.16 213 PRO A C 1
ATOM 1669 O O . PRO A 1 213 ? 19.447 0.764 2.327 1.00 54.16 213 PRO A O 1
ATOM 1672 N N . HIS A 1 214 ? 19.144 2.983 2.100 1.00 46.84 214 HIS A N 1
ATOM 1673 C CA . HIS A 1 214 ? 20.000 3.328 3.219 1.00 46.84 214 HIS A CA 1
ATOM 1674 C C . HIS A 1 214 ? 19.221 2.931 4.474 1.00 46.84 214 HIS A C 1
ATOM 1676 O O . HIS A 1 214 ? 18.497 3.723 5.067 1.00 46.84 214 HIS A O 1
ATOM 1682 N N . VAL A 1 215 ? 19.312 1.652 4.823 1.00 48.81 215 VAL A N 1
ATOM 1683 C CA . VAL A 1 215 ? 18.892 1.073 6.085 1.00 48.81 215 VAL A CA 1
ATOM 1684 C C . VAL A 1 215 ? 19.887 1.647 7.083 1.00 48.81 215 VAL A C 1
ATOM 1686 O O . VAL A 1 215 ? 20.897 1.026 7.384 1.00 48.81 215 VAL A O 1
ATOM 1689 N N . SER A 1 216 ? 19.696 2.913 7.464 1.00 44.75 216 SER A N 1
ATOM 1690 C CA . SER A 1 216 ? 20.435 3.520 8.565 1.00 44.75 216 SER A CA 1
ATOM 1691 C C . SER A 1 216 ? 20.293 2.574 9.747 1.00 44.75 216 SER A C 1
ATOM 1693 O O . SER A 1 216 ? 19.159 2.259 10.112 1.00 44.75 216 SER A O 1
ATOM 1695 N N . ASP A 1 217 ? 21.425 2.093 10.250 1.00 41.34 217 ASP A N 1
ATOM 1696 C CA . ASP A 1 217 ? 21.551 1.113 11.321 1.00 41.34 217 ASP A CA 1
ATOM 1697 C C . ASP A 1 217 ? 20.439 1.285 12.364 1.00 41.34 217 ASP A C 1
ATOM 1699 O O . ASP A 1 217 ? 20.425 2.252 13.126 1.00 41.34 217 ASP A O 1
ATOM 1703 N N . TYR A 1 218 ? 19.462 0.375 12.369 1.00 45.47 218 TYR A N 1
ATOM 1704 C CA . TYR A 1 218 ? 18.479 0.342 13.441 1.00 45.47 218 TYR A CA 1
ATOM 1705 C C . TYR A 1 218 ? 19.205 -0.201 14.667 1.00 45.47 218 TYR A C 1
ATOM 1707 O O . TYR A 1 218 ? 19.453 -1.406 14.771 1.00 45.47 218 TYR A O 1
ATOM 1715 N N . GLU A 1 219 ? 19.573 0.694 15.583 1.00 39.16 219 GLU A N 1
ATOM 1716 C CA . GLU A 1 219 ? 19.896 0.308 16.949 1.00 39.16 219 GLU A CA 1
ATOM 1717 C C . GLU A 1 219 ? 18.742 -0.549 17.463 1.00 39.16 219 GLU A C 1
ATOM 1719 O O . GLU A 1 219 ? 17.583 -0.134 17.534 1.00 39.16 219 GLU A O 1
ATOM 1724 N N . THR A 1 220 ? 19.056 -1.812 17.728 1.00 37.84 220 THR A N 1
ATOM 1725 C CA . THR A 1 220 ? 18.119 -2.765 18.298 1.00 37.84 220 THR A CA 1
ATOM 1726 C C . THR A 1 220 ? 17.902 -2.350 19.748 1.00 37.84 220 THR A C 1
ATOM 1728 O O . THR A 1 220 ? 18.589 -2.835 20.643 1.00 37.84 220 THR A O 1
ATOM 1731 N N . ASN A 1 221 ? 16.969 -1.431 19.989 1.00 35.44 221 ASN A N 1
ATOM 1732 C CA . ASN A 1 221 ? 16.448 -1.187 21.328 1.00 35.44 221 ASN A CA 1
ATOM 1733 C C . ASN A 1 221 ? 15.580 -2.390 21.707 1.00 35.44 221 ASN A C 1
ATOM 1735 O O . ASN A 1 221 ? 14.367 -2.414 21.517 1.00 35.44 221 ASN A O 1
ATOM 1739 N N . VAL A 1 222 ? 16.254 -3.438 22.182 1.00 33.91 222 VAL A N 1
ATOM 1740 C CA . VAL A 1 222 ? 15.639 -4.502 22.969 1.00 33.91 222 VAL A CA 1
ATOM 1741 C C . VAL A 1 222 ? 15.235 -3.860 24.294 1.00 33.91 222 VAL A C 1
ATOM 1743 O O . VAL A 1 222 ? 16.106 -3.498 25.086 1.00 33.91 222 VAL A O 1
ATOM 1746 N N . LEU A 1 223 ? 13.929 -3.668 24.486 1.00 35.47 223 LEU A N 1
ATOM 1747 C CA . LEU A 1 223 ? 13.338 -3.421 25.804 1.00 35.47 223 LEU A CA 1
ATOM 1748 C C . LEU A 1 223 ? 13.478 -4.662 26.693 1.00 35.47 223 LEU A C 1
ATOM 1750 O O . LEU A 1 223 ? 13.286 -5.787 26.171 1.00 35.47 223 LEU A O 1
#

Sequence (223 aa):
MLEIQLSESPEPFPALHAESAINLEPEDSSGHIPESKSHQDRADQPGGSGDGWNISATLKHGSDSSVDLLLPDRPYDVQLSAMDVHSIAENVWPQEIRDYYASLRSFFQSRKDPQLRPDAPLDFEYLDSKFVLDSNVSVRRSEDAVARPLEPTSSAAAQTTIVVTESVTDLESGQKTIRCEVQCTKPQSDRAWEDFLATCDRLTDDTNRKFHPHVSDYETNVL

Organism: Gloeophyllum trabeum (strain ATCC 11539 / FP-39264 / Madison 617) (NCBI:txid670483)

Foldseek 3Di:
DKDKDKDFDDDDDDDDDDDDDPDPDDDPDDDDDDDDDDDDDDDDDPPCPPPQGPIDIWIKDWDKDKDWADDPVFPDTDIDMDIDMDTDDPVQDFPLVVVLVVQQSVCVRVVDDPVSRDDRDQWTDHPNDIDGDPFDKDKDKDKDWAWDDDPPPDPDDTDTWIKMWIWIAGPPPRDTDIDIDIDQPCPVDPVSVVVSVVVVVQVRHPVPVVPPPCPPDDPPPPD

Radius of gyration: 22.8 Å; chains: 1; bounding box: 50×62×65 Å

Secondary structure (DSSP, 8-state):
-EEEEEEE------SS--------------------------------------EEEEEEEEEEEEEEE--TTSSS-EEEEEEEEEEEPGGGS-HHHHHHHHHHHHHHHHT--GGGPPPPPSEEEETTEEEE----EEEEEEEEEEEPP--TT--SPPPEEEEEEEEEEETTT--EEEEEEEE-S-TT-HHHHHHHHHHHHHHH-GGGGGG------------

pLDDT: mean 74.41, std 23.01, range [19.75, 97.06]